Protein AF-0000000074654652 (afdb_homodimer)

Sequence (290 aa):
KFIKTSKEYDAIAAVTTRTLAAGYLSGAGIDLIDLSGNILYQMSSVLEPWSMVTTEDQCLLMALCNNSIAKLKMKDHSTIFSRKVEQVEHPSGVAYSMEGYFIVSDRNKRTIHLIDPYVDRISSSYFKFDRVLRGHPSDYLLCYMKFIKTSKEYDAIAAVTTRTLAAGYLSGAGIDLIDLSGNILYQMSSVLEPWSMVTTEDQCLLMALCNNSIAKLKMKDHSTIFSRKVEQVEHPSGVAYSMEGYFIVSDRNKRTIHLIDPYVDRISSSYFKFDRVLRGHPSDYLLCYM

Organism: NCBI:txid231223

Solvent-accessible surface area (backbone atoms only — not comparable to full-atom values): 15388 Å² total; per-residue (Å²): 97,72,25,62,44,95,54,46,30,32,12,28,23,38,46,48,87,58,33,32,39,33,14,22,59,88,54,47,20,34,34,31,22,37,82,77,40,48,77,77,44,79,43,65,90,36,60,38,38,68,28,44,34,48,46,95,87,31,28,42,36,36,41,20,38,92,67,18,27,32,36,32,28,39,80,87,66,44,76,78,35,76,39,71,42,82,94,45,65,43,47,48,16,40,28,60,36,84,85,56,31,39,33,37,22,16,25,90,76,18,32,37,34,49,36,52,66,68,60,66,36,58,74,51,84,74,77,77,66,68,74,52,80,53,75,73,79,74,76,70,79,75,84,71,130,96,73,26,62,44,94,55,47,27,32,11,29,23,38,48,48,87,57,32,32,40,33,14,21,59,87,56,48,19,34,35,31,24,37,84,75,40,48,78,76,45,79,43,64,88,37,59,38,38,65,28,41,35,48,47,94,87,31,28,41,36,36,39,19,39,91,67,17,29,33,37,31,28,39,79,87,66,44,76,78,35,77,40,69,42,81,93,46,65,44,46,48,15,40,27,59,36,86,84,56,31,39,34,37,20,17,26,91,75,18,32,36,34,48,36,51,66,66,61,66,35,58,73,52,85,72,77,77,66,67,74,51,80,54,74,72,78,78,75,69,78,74,83,71,129

Radius of gyration: 18.88 Å; Cα contacts (8 Å, |Δi|>4): 729; chains: 2; bounding box: 44×56×54 Å

Structure (mmCIF, N/CA/C/O backbone):
data_AF-0000000074654652-model_v1
#
loop_
_entity.id
_entity.type
_entity.pdbx_description
1 polymer 'Uncharacterized protein'
#
loop_
_atom_site.group_PDB
_atom_site.id
_atom_site.type_symbol
_atom_site.label_atom_id
_atom_site.label_alt_id
_atom_site.label_comp_id
_atom_site.label_asym_id
_atom_site.label_entity_id
_atom_site.label_seq_id
_atom_site.pdbx_PDB_ins_code
_atom_site.Cartn_x
_atom_site.Cartn_y
_atom_site.Cartn_z
_atom_site.occupancy
_atom_site.B_iso_or_equiv
_atom_site.auth_seq_id
_atom_site.auth_comp_id
_atom_site.auth_asym_id
_atom_site.auth_atom_id
_atom_site.pdbx_PDB_model_num
ATOM 1 N N . LYS A 1 1 ? 20.188 1.192 -3.445 1 84.19 1 LYS A N 1
ATOM 2 C CA . LYS A 1 1 ? 20.344 2.398 -2.639 1 84.19 1 LYS A CA 1
ATOM 3 C C . LYS A 1 1 ? 19.328 2.447 -1.507 1 84.19 1 LYS A C 1
ATOM 5 O O . LYS A 1 1 ? 18.188 1.987 -1.667 1 84.19 1 LYS A O 1
ATOM 10 N N . PHE A 1 2 ? 19.906 2.932 -0.253 1 90.94 2 PHE A N 1
ATOM 11 C CA . PHE A 1 2 ? 18.906 3.1 0.787 1 90.94 2 PHE A CA 1
ATOM 12 C C . PHE A 1 2 ? 19.078 4.438 1.497 1 90.94 2 PHE A C 1
ATOM 14 O O . PHE A 1 2 ? 20.125 5.078 1.38 1 90.94 2 PHE A O 1
ATOM 21 N N . ILE A 1 3 ? 18.016 4.848 2.051 1 93.81 3 ILE A N 1
ATOM 22 C CA . ILE A 1 3 ? 17.891 6.074 2.834 1 93.81 3 ILE A CA 1
ATOM 23 C C . ILE A 1 3 ? 17.797 5.73 4.32 1 93.81 3 ILE A C 1
ATOM 25 O O . ILE A 1 3 ? 16.984 4.898 4.715 1 93.81 3 ILE A O 1
ATOM 29 N N . LYS A 1 4 ? 18.672 6.344 5.105 1 94.38 4 LYS A N 1
ATOM 30 C CA . LYS A 1 4 ? 18.484 6.266 6.551 1 94.38 4 LYS A CA 1
ATOM 31 C C . LYS A 1 4 ? 17.484 7.301 7.031 1 94.38 4 LYS A C 1
ATOM 33 O O . LYS A 1 4 ? 17.5 8.453 6.578 1 94.38 4 LYS A O 1
ATOM 38 N N . THR A 1 5 ? 16.641 6.891 7.875 1 92.44 5 THR A N 1
ATOM 39 C CA . THR A 1 5 ? 15.609 7.801 8.359 1 92.44 5 THR A CA 1
ATOM 40 C C . THR A 1 5 ? 15.766 8.039 9.859 1 92.44 5 THR A C 1
ATOM 42 O O . THR A 1 5 ? 16.375 7.234 10.562 1 92.44 5 THR A O 1
ATOM 45 N N . SER A 1 6 ? 15.203 9.133 10.305 1 89.44 6 SER A N 1
ATOM 46 C CA . SER A 1 6 ? 15.273 9.484 11.719 1 89.44 6 SER A CA 1
ATOM 47 C C . SER A 1 6 ? 14.148 8.828 12.516 1 89.44 6 SER A C 1
ATOM 49 O O . SER A 1 6 ? 14.203 8.773 13.742 1 89.44 6 SER A O 1
ATOM 51 N N . LYS A 1 7 ? 13.109 8.305 11.828 1 91.25 7 LYS A N 1
ATOM 52 C CA . LYS A 1 7 ? 11.945 7.727 12.484 1 91.25 7 LYS A CA 1
ATOM 53 C C . LYS A 1 7 ? 11.641 6.332 11.93 1 91.25 7 LYS A C 1
ATOM 55 O O . LYS A 1 7 ? 12.242 5.91 10.945 1 91.25 7 LYS A O 1
ATOM 60 N N . GLU A 1 8 ? 10.766 5.652 12.641 1 91.19 8 GLU A N 1
ATOM 61 C CA . GLU A 1 8 ? 10.305 4.332 12.219 1 91.19 8 GLU A CA 1
ATOM 62 C C . GLU A 1 8 ? 9.094 4.434 11.297 1 91.19 8 GLU A C 1
ATOM 64 O O . GLU A 1 8 ? 7.957 4.539 11.773 1 91.19 8 GLU A O 1
ATOM 69 N N . TYR A 1 9 ? 9.391 4.352 10.016 1 91.25 9 TYR A N 1
ATOM 70 C CA . TYR A 1 9 ? 8.281 4.492 9.07 1 91.25 9 TYR A CA 1
ATOM 71 C C . TYR A 1 9 ? 7.727 3.129 8.68 1 91.25 9 TYR A C 1
ATOM 73 O O . TYR A 1 9 ? 8.469 2.242 8.266 1 91.25 9 TYR A O 1
ATOM 81 N N . ASP A 1 10 ? 6.469 3.002 8.82 1 89.25 10 ASP A N 1
ATOM 82 C CA . ASP A 1 10 ? 5.781 1.756 8.5 1 89.25 10 ASP A CA 1
ATOM 83 C C . ASP A 1 10 ? 5.141 1.828 7.113 1 89.25 10 ASP A C 1
ATOM 85 O O . ASP A 1 10 ? 5.359 0.954 6.273 1 89.25 10 ASP A O 1
ATOM 89 N N . ALA A 1 11 ? 4.43 2.883 6.855 1 91.12 11 ALA A N 1
ATOM 90 C CA . ALA A 1 11 ? 3.777 3.094 5.566 1 91.12 11 ALA A CA 1
ATOM 91 C C . ALA A 1 11 ? 4.59 4.043 4.691 1 91.12 11 ALA A C 1
ATOM 93 O O . ALA A 1 11 ? 5.148 5.023 5.18 1 91.12 11 ALA A O 1
ATOM 94 N N . ILE A 1 12 ? 4.602 3.76 3.377 1 93.94 12 ILE A N 1
ATOM 95 C CA . ILE A 1 12 ? 5.328 4.621 2.447 1 93.94 12 ILE A CA 1
ATOM 96 C C . ILE A 1 12 ? 4.527 4.773 1.156 1 93.94 12 ILE A C 1
ATOM 98 O O . ILE A 1 12 ? 3.816 3.854 0.745 1 93.94 12 ILE A O 1
ATOM 102 N N . ALA A 1 13 ? 4.594 5.898 0.563 1 95.25 13 ALA A N 1
ATOM 103 C CA . ALA A 1 13 ? 4.031 6.184 -0.754 1 95.25 13 ALA A CA 1
ATOM 104 C C . ALA A 1 13 ? 4.902 7.176 -1.519 1 95.25 13 ALA A C 1
ATOM 106 O O . ALA A 1 13 ? 5.5 8.078 -0.921 1 95.25 13 ALA A O 1
ATOM 107 N N . ALA A 1 14 ? 4.992 6.941 -2.756 1 94.81 14 ALA A N 1
ATOM 108 C CA . ALA A 1 14 ? 5.68 7.914 -3.602 1 94.81 14 ALA A CA 1
ATOM 109 C C . ALA A 1 14 ? 4.746 9.047 -4.008 1 94.81 14 ALA A C 1
ATOM 111 O O . ALA A 1 14 ? 3.74 8.82 -4.688 1 94.81 14 ALA A O 1
ATOM 112 N N . VAL A 1 15 ? 5.078 10.219 -3.611 1 92.81 15 VAL A N 1
ATOM 113 C CA . VAL A 1 15 ? 4.191 11.352 -3.877 1 92.81 15 VAL A CA 1
ATOM 114 C C . VAL A 1 15 ? 4.609 12.039 -5.176 1 92.81 15 VAL A C 1
ATOM 116 O O . VAL A 1 15 ? 3.783 12.242 -6.07 1 92.81 15 VAL A O 1
ATOM 119 N N . THR A 1 16 ? 5.836 12.453 -5.234 1 89.12 16 THR A N 1
ATOM 120 C CA . THR A 1 16 ? 6.426 12.984 -6.461 1 89.12 16 THR A CA 1
ATOM 121 C C . THR A 1 16 ? 7.668 12.188 -6.848 1 89.12 16 THR A C 1
ATOM 123 O O . THR A 1 16 ? 7.969 11.156 -6.238 1 89.12 16 THR A O 1
ATOM 126 N N . THR A 1 17 ? 8.375 12.625 -7.883 1 87.88 17 THR A N 1
ATOM 127 C CA . THR A 1 17 ? 9.609 11.977 -8.305 1 87.88 17 THR A CA 1
ATOM 128 C C . THR A 1 17 ? 10.695 12.148 -7.246 1 87.88 17 THR A C 1
ATOM 130 O O . THR A 1 17 ? 11.688 11.414 -7.238 1 87.88 17 THR A O 1
ATOM 133 N N . ARG A 1 18 ? 10.5 13.023 -6.301 1 89.25 18 ARG A N 1
ATOM 134 C CA . ARG A 1 18 ? 11.586 13.328 -5.379 1 89.25 18 ARG A CA 1
ATOM 135 C C . ARG A 1 18 ? 11.117 13.258 -3.93 1 89.25 18 ARG A C 1
ATOM 137 O O . ARG A 1 18 ? 11.875 13.562 -3.008 1 89.25 18 ARG A O 1
ATOM 144 N N . THR A 1 19 ? 9.852 12.945 -3.766 1 92.94 19 THR A N 1
ATOM 145 C CA . THR A 1 19 ? 9.312 13.031 -2.41 1 92.94 19 THR A CA 1
ATOM 146 C C . THR A 1 19 ? 8.508 11.781 -2.07 1 92.94 19 THR A C 1
ATOM 148 O O . THR A 1 19 ? 7.723 11.297 -2.889 1 92.94 19 THR A O 1
ATOM 151 N N . LEU A 1 20 ? 8.758 11.305 -0.865 1 94.75 20 LEU A N 1
ATOM 152 C CA . LEU A 1 20 ? 8.008 10.188 -0.307 1 94.75 20 LEU A CA 1
ATOM 153 C C . LEU A 1 20 ? 7.16 10.641 0.878 1 94.75 20 LEU A C 1
ATOM 155 O O . LEU A 1 20 ? 7.566 11.523 1.636 1 94.75 20 LEU A O 1
ATOM 159 N N . ALA A 1 21 ? 5.953 10.102 0.949 1 94.69 21 ALA A N 1
ATOM 160 C CA . ALA A 1 21 ? 5.207 10.164 2.203 1 94.69 21 ALA A CA 1
ATOM 161 C C . ALA A 1 21 ? 5.523 8.961 3.086 1 94.69 21 ALA A C 1
ATOM 163 O O . ALA A 1 21 ? 5.445 7.812 2.635 1 94.69 21 ALA A O 1
ATOM 164 N N . ALA A 1 22 ? 5.945 9.203 4.273 1 94.12 22 ALA A N 1
ATOM 165 C CA . ALA A 1 22 ? 6.32 8.156 5.223 1 94.12 22 ALA A CA 1
ATOM 166 C C . ALA A 1 22 ? 5.535 8.281 6.523 1 94.12 22 ALA A C 1
ATOM 168 O O . ALA A 1 22 ? 5.598 9.32 7.191 1 94.12 22 ALA A O 1
ATOM 169 N N . GLY A 1 23 ? 4.758 7.199 6.754 1 91.69 23 GLY A N 1
ATOM 170 C CA . GLY A 1 23 ? 3.943 7.199 7.957 1 91.69 23 GLY A CA 1
ATOM 171 C C . GLY A 1 23 ? 4.543 6.375 9.086 1 91.69 23 GLY A C 1
ATOM 172 O O . GLY A 1 23 ? 5.074 5.289 8.844 1 91.69 23 GLY A O 1
ATOM 173 N N . TYR A 1 24 ? 4.621 6.867 10.25 1 84 24 TYR A N 1
ATOM 174 C CA . TYR A 1 24 ? 5.223 6.129 11.359 1 84 24 TYR A CA 1
ATOM 175 C C . TYR A 1 24 ? 4.156 5.664 12.344 1 84 24 TYR A C 1
ATOM 177 O O . TYR A 1 24 ? 3.061 6.227 12.398 1 84 24 TYR A O 1
ATOM 185 N N . LEU A 1 25 ? 4.457 4.5 12.898 1 71.88 25 LEU A N 1
ATOM 186 C CA . LEU A 1 25 ? 3.508 3.762 13.719 1 71.88 25 LEU A CA 1
ATOM 187 C C . LEU A 1 25 ? 3.379 4.398 15.102 1 71.88 25 LEU A C 1
ATOM 189 O O . LEU A 1 25 ? 2.27 4.547 15.617 1 71.88 25 LEU A O 1
ATOM 193 N N . SER A 1 26 ? 4.621 4.535 15.617 1 68.19 26 SER A N 1
ATOM 194 C CA . SER A 1 26 ? 4.594 5.055 16.984 1 68.19 26 SER A CA 1
ATOM 195 C C . SER A 1 26 ? 4.387 6.566 16.984 1 68.19 26 SER A C 1
ATOM 197 O O . SER A 1 26 ? 5.223 7.316 16.484 1 68.19 26 SER A O 1
ATOM 199 N N . GLY A 1 27 ? 3.08 6.918 17.172 1 66.44 27 GLY A N 1
ATOM 200 C CA . GLY A 1 27 ? 2.697 8.32 17.188 1 66.44 27 GLY A CA 1
ATOM 201 C C . GLY A 1 27 ? 1.817 8.711 16.016 1 66.44 27 GLY A C 1
ATOM 202 O O . GLY A 1 27 ? 1.334 7.852 15.281 1 66.44 27 GLY A O 1
ATOM 203 N N . ALA A 1 28 ? 1.472 9.852 15.891 1 65.06 28 ALA A N 1
ATOM 204 C CA . ALA A 1 28 ? 0.529 10.383 14.906 1 65.06 28 ALA A CA 1
ATOM 205 C C . ALA A 1 28 ? 1.246 11.227 13.859 1 65.06 28 ALA A C 1
ATOM 207 O O . ALA A 1 28 ? 1.776 12.297 14.18 1 65.06 28 ALA A O 1
ATOM 208 N N . GLY A 1 29 ? 1.477 10.586 12.609 1 85.88 29 GLY A N 1
ATOM 209 C CA . GLY A 1 29 ? 1.879 11.57 11.617 1 85.88 29 GLY A CA 1
ATOM 210 C C . GLY A 1 29 ? 2.471 10.953 10.359 1 85.88 29 GLY A C 1
ATOM 211 O O . GLY A 1 29 ? 2.584 9.727 10.266 1 85.88 29 GLY A O 1
ATOM 212 N N . ILE A 1 30 ? 2.635 11.758 9.422 1 90.94 30 ILE A N 1
ATOM 213 C CA . ILE A 1 30 ? 3.275 11.492 8.133 1 90.94 30 ILE A CA 1
ATOM 214 C C . ILE A 1 30 ? 4.352 12.539 7.867 1 90.94 30 ILE A C 1
ATOM 216 O O . ILE A 1 30 ? 4.125 13.734 8.055 1 90.94 30 ILE A O 1
ATOM 220 N N . ASP A 1 31 ? 5.496 12.086 7.57 1 92.62 31 ASP A N 1
ATOM 221 C CA . ASP A 1 31 ? 6.539 12.977 7.078 1 92.62 31 ASP A CA 1
ATOM 222 C C . ASP A 1 31 ? 6.664 12.898 5.559 1 92.62 31 ASP A C 1
ATOM 224 O O . ASP A 1 31 ? 6.609 11.805 4.984 1 92.62 31 ASP A O 1
ATOM 228 N N . LEU A 1 32 ? 6.727 14.023 4.965 1 93.56 32 LEU A N 1
ATOM 229 C CA . LEU A 1 32 ? 7.234 14.062 3.596 1 93.56 32 LEU A CA 1
ATOM 230 C C . LEU A 1 32 ? 8.75 14.188 3.582 1 93.56 32 LEU A C 1
AT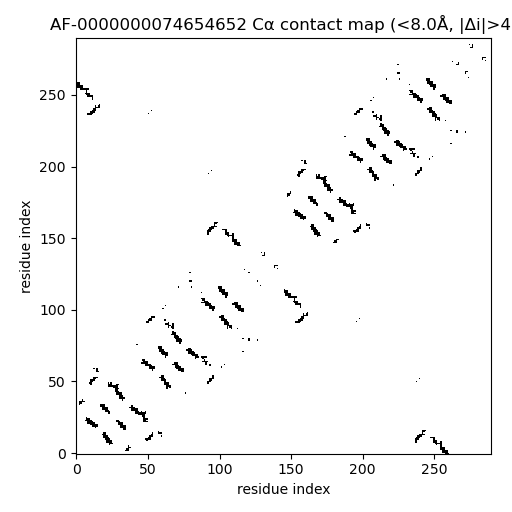OM 232 O O . LEU A 1 32 ? 9.312 15.125 4.156 1 93.56 32 LEU A O 1
ATOM 236 N N . ILE A 1 33 ? 9.352 13.242 2.906 1 94.31 33 ILE A N 1
ATOM 237 C CA . ILE A 1 33 ? 10.812 13.211 2.938 1 94.31 33 ILE A CA 1
ATOM 238 C C . ILE A 1 33 ? 11.359 13.203 1.512 1 94.31 33 ILE A C 1
ATOM 240 O O . ILE A 1 33 ? 10.695 12.734 0.587 1 94.31 33 ILE A O 1
ATOM 244 N N . ASP A 1 34 ? 12.516 13.711 1.344 1 92.62 34 ASP A N 1
ATOM 245 C CA . ASP A 1 34 ? 13.164 13.602 0.038 1 92.62 34 ASP A CA 1
ATOM 246 C C . ASP A 1 34 ? 14 12.328 -0.053 1 92.62 34 ASP A C 1
ATOM 248 O O . ASP A 1 34 ? 14.031 11.531 0.885 1 92.62 34 ASP A O 1
ATOM 252 N N . LEU A 1 35 ? 14.641 12.125 -1.161 1 90.69 35 LEU A N 1
ATOM 253 C CA . LEU A 1 35 ? 15.336 10.867 -1.409 1 90.69 35 LEU A CA 1
ATOM 254 C C . LEU A 1 35 ? 16.688 10.844 -0.707 1 90.69 35 LEU A C 1
ATOM 256 O O . LEU A 1 35 ? 17.453 9.883 -0.848 1 90.69 35 LEU A O 1
ATOM 260 N N . SER A 1 36 ? 16.969 11.852 0.061 1 89.88 36 SER A N 1
ATOM 261 C CA . SER A 1 36 ? 18.125 11.859 0.941 1 89.88 36 SER A CA 1
ATOM 262 C C . SER A 1 36 ? 17.734 11.609 2.391 1 89.88 36 SER A C 1
ATOM 264 O O . SER A 1 36 ? 18.594 11.477 3.264 1 89.88 36 SER A O 1
ATOM 266 N N . GLY A 1 37 ? 16.453 11.523 2.617 1 91.69 37 GLY A N 1
ATOM 267 C CA . GLY A 1 37 ? 15.953 11.242 3.951 1 91.69 37 GLY A CA 1
ATOM 268 C C . GLY A 1 37 ? 15.625 12.492 4.742 1 91.69 37 GLY A C 1
ATOM 269 O O . GLY A 1 37 ? 15.242 12.406 5.914 1 91.69 37 GLY A O 1
ATOM 270 N N . ASN A 1 38 ? 15.75 13.656 4.137 1 95.06 38 ASN A N 1
ATOM 271 C CA . ASN A 1 38 ? 15.391 14.891 4.82 1 95.06 38 ASN A CA 1
ATOM 272 C C . ASN A 1 38 ? 13.875 15.062 4.914 1 95.06 38 ASN A C 1
ATOM 274 O O . ASN A 1 38 ? 13.156 14.781 3.957 1 95.06 38 ASN A O 1
ATOM 278 N N . ILE A 1 39 ? 13.492 15.562 6.09 1 94.88 39 ILE A N 1
ATOM 279 C CA . ILE A 1 39 ? 12.07 15.844 6.281 1 94.88 39 ILE A CA 1
ATOM 280 C C . ILE A 1 39 ? 11.734 17.219 5.684 1 94.88 39 ILE A C 1
ATOM 282 O O . ILE A 1 39 ? 12.281 18.234 6.105 1 94.88 39 ILE A O 1
ATOM 286 N N . LEU A 1 40 ? 10.812 17.203 4.746 1 93.44 40 LEU A N 1
ATOM 287 C CA . LEU A 1 40 ? 10.398 18.422 4.07 1 93.44 40 LEU A CA 1
ATOM 288 C C . LEU A 1 40 ? 9.164 19.031 4.738 1 93.44 40 LEU A C 1
ATOM 290 O O . LEU A 1 40 ? 8.977 20.25 4.723 1 93.44 40 LEU A O 1
ATOM 294 N N . TYR A 1 41 ? 8.352 18.219 5.18 1 91.19 41 TYR A N 1
ATOM 295 C CA . TYR A 1 41 ? 7.094 18.609 5.801 1 91.19 41 TYR A CA 1
ATOM 296 C C . TYR A 1 41 ? 6.578 17.531 6.734 1 91.19 41 TYR A C 1
ATOM 298 O O . TYR A 1 41 ? 6.695 16.328 6.438 1 91.19 41 TYR A O 1
ATOM 306 N N . GLN A 1 42 ? 5.977 17.953 7.863 1 90.06 42 GLN A N 1
ATOM 307 C CA . GLN A 1 42 ? 5.398 17.016 8.82 1 90.06 42 GLN A CA 1
ATOM 308 C C . GLN A 1 42 ? 3.898 17.25 8.977 1 90.06 42 GLN A C 1
ATOM 310 O O . GLN A 1 42 ? 3.459 18.375 9.234 1 90.06 42 GLN A O 1
ATOM 315 N N . MET A 1 43 ? 3.227 16.125 8.719 1 84.19 43 MET A N 1
ATOM 316 C CA . MET A 1 43 ? 1.791 16.141 8.984 1 84.19 43 MET A CA 1
ATOM 317 C C . MET A 1 43 ? 1.483 15.484 10.328 1 84.19 43 MET A C 1
ATOM 319 O O . MET A 1 43 ? 1.78 14.305 10.531 1 84.19 43 MET A O 1
ATOM 323 N N . SER A 1 44 ? 0.859 16.156 11.305 1 77.69 44 SER A N 1
ATOM 324 C CA . SER A 1 44 ? 0.68 15.633 12.656 1 77.69 44 SER A CA 1
ATOM 325 C C . SER A 1 44 ? -0.764 15.203 12.898 1 77.69 44 SER A C 1
ATOM 327 O O . SER A 1 44 ? -1.064 14.555 13.898 1 77.69 44 SER A O 1
ATOM 329 N N . SER A 1 45 ? -1.642 15.336 12.016 1 73.44 45 SER A N 1
ATOM 330 C CA . SER A 1 45 ? -3.053 15.086 12.289 1 73.44 45 SER A CA 1
ATOM 331 C C . SER A 1 45 ? -3.506 13.758 11.695 1 73.44 45 SER A C 1
ATOM 333 O O . SER A 1 45 ? -4.691 13.562 11.43 1 73.44 45 SER A O 1
ATOM 335 N N . VAL A 1 46 ? -2.584 12.875 11.594 1 76.5 46 VAL A N 1
ATOM 336 C CA . VAL A 1 46 ? -2.936 11.586 11.016 1 76.5 46 VAL A CA 1
ATOM 337 C C . VAL A 1 46 ? -2.531 10.461 11.977 1 76.5 46 VAL A C 1
ATOM 339 O O . VAL A 1 46 ? -1.353 10.32 12.305 1 76.5 46 VAL A O 1
ATOM 342 N N . LEU A 1 47 ? -3.525 9.812 12.406 1 73.62 47 LEU A N 1
ATOM 343 C CA . LEU A 1 47 ? -3.234 8.758 13.375 1 73.62 47 LEU A CA 1
ATOM 344 C C . LEU A 1 47 ? -3.01 7.422 12.664 1 73.62 47 LEU A C 1
ATOM 346 O O . LEU A 1 47 ? -3.871 6.961 11.914 1 73.62 47 LEU A O 1
ATOM 350 N N . GLU A 1 48 ? -1.838 6.859 12.914 1 72.25 48 GLU A N 1
ATOM 351 C CA . GLU A 1 48 ? -1.449 5.504 12.539 1 72.25 48 GLU A CA 1
ATOM 352 C C . GLU A 1 48 ? -1.822 5.203 11.086 1 72.25 48 GLU A C 1
ATOM 354 O O . GLU A 1 48 ? -2.633 4.312 10.82 1 72.25 48 GLU A O 1
ATOM 359 N N . PRO A 1 49 ? -1.225 5.895 10.102 1 77.75 49 PRO A N 1
ATOM 360 C CA . PRO A 1 49 ? -1.499 5.527 8.711 1 77.75 49 PRO A CA 1
ATOM 361 C C . PRO A 1 49 ? -0.853 4.203 8.312 1 77.75 49 PRO A C 1
ATOM 363 O O . PRO A 1 49 ? 0.312 4.18 7.906 1 77.75 49 PRO A O 1
ATOM 366 N N . TRP A 1 50 ? -1.59 3.129 8.375 1 75.25 50 TRP A N 1
ATOM 367 C CA . TRP A 1 50 ? -1.046 1.803 8.102 1 75.25 50 TRP A CA 1
ATOM 368 C C . TRP A 1 50 ? -0.729 1.635 6.621 1 75.25 50 TRP A C 1
ATOM 370 O O . TRP A 1 50 ? 0.214 0.928 6.258 1 75.25 50 TRP A O 1
ATOM 380 N N . SER A 1 51 ? -1.525 2.252 5.801 1 85.56 51 SER A N 1
ATOM 381 C CA . SER A 1 51 ? -1.346 2.139 4.355 1 85.56 51 SER A CA 1
ATOM 382 C C . SER A 1 51 ? -1.712 3.438 3.648 1 85.56 51 SER A C 1
ATOM 384 O O . SER A 1 51 ? -2.654 4.125 4.047 1 85.56 51 SER A O 1
ATOM 386 N N . MET A 1 52 ? -0.914 3.711 2.641 1 91.75 52 MET A N 1
ATOM 387 C CA . MET A 1 52 ? -1.127 4.918 1.848 1 91.75 52 MET A CA 1
ATOM 388 C C . MET A 1 52 ? -0.91 4.641 0.364 1 91.75 52 MET A C 1
ATOM 390 O O . MET A 1 52 ? -0.138 3.754 0.001 1 91.75 52 MET A O 1
ATOM 394 N N . VAL A 1 53 ? -1.601 5.445 -0.4 1 93.06 53 VAL A N 1
ATOM 395 C CA . VAL A 1 53 ? -1.413 5.359 -1.845 1 93.06 53 VAL A CA 1
ATOM 396 C C . VAL A 1 53 ? -1.527 6.75 -2.465 1 93.06 53 VAL A C 1
ATOM 398 O O . VAL A 1 53 ? -2.229 7.617 -1.938 1 93.06 53 VAL A O 1
ATOM 401 N N . THR A 1 54 ? -0.767 6.934 -3.473 1 92.5 54 THR A N 1
ATOM 402 C CA . THR A 1 54 ? -0.792 8.203 -4.184 1 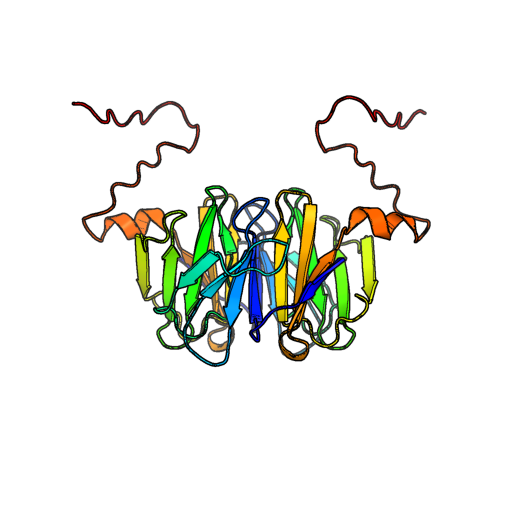92.5 54 THR A CA 1
ATOM 403 C C . THR A 1 54 ? -1.575 8.086 -5.484 1 92.5 54 THR A C 1
ATOM 405 O O . THR A 1 54 ? -1.445 7.09 -6.203 1 92.5 54 THR A O 1
ATOM 408 N N . THR A 1 55 ? -2.322 9.125 -5.715 1 87.25 55 THR A N 1
ATOM 409 C CA . THR A 1 55 ? -3.055 9.172 -6.977 1 87.25 55 THR A CA 1
ATOM 410 C C . THR A 1 55 ? -2.178 9.734 -8.094 1 87.25 55 THR A C 1
ATOM 412 O O . THR A 1 55 ? -1.083 10.234 -7.832 1 87.25 55 THR A O 1
ATOM 415 N N . GLU A 1 56 ? -2.725 9.656 -9.273 1 80.06 56 GLU A N 1
ATOM 416 C CA . GLU A 1 56 ? -1.99 10.172 -10.43 1 80.06 56 GLU A CA 1
ATOM 417 C C . GLU A 1 56 ? -1.769 11.672 -10.32 1 80.06 56 GLU A C 1
ATOM 419 O O . GLU A 1 56 ? -0.769 12.195 -10.812 1 80.06 56 GLU A O 1
ATOM 424 N N . ASP A 1 57 ? -2.619 12.359 -9.648 1 78.81 57 ASP A N 1
ATOM 425 C CA . ASP A 1 57 ? -2.508 13.805 -9.484 1 78.81 57 ASP A CA 1
ATOM 426 C C . ASP A 1 57 ? -1.662 14.156 -8.258 1 78.81 57 ASP A C 1
ATOM 428 O O . ASP A 1 57 ? -1.659 15.305 -7.809 1 78.81 57 ASP A O 1
ATOM 432 N N . GLN A 1 58 ? -1.051 13.172 -7.699 1 85.06 58 GLN A N 1
ATOM 433 C CA . GLN A 1 58 ? -0.082 13.344 -6.621 1 85.06 58 GLN A CA 1
ATOM 434 C C . GLN A 1 58 ? -0.775 13.703 -5.312 1 85.06 58 GLN A C 1
ATOM 436 O O . GLN A 1 58 ? -0.258 14.5 -4.527 1 85.06 58 GLN A O 1
ATOM 441 N N . CYS A 1 59 ? -2.012 13.203 -5.199 1 87.19 59 CYS A N 1
ATOM 442 C CA . CYS A 1 59 ? -2.695 13.273 -3.91 1 87.19 59 CYS A CA 1
ATOM 443 C C . CYS A 1 59 ? -2.463 12 -3.1 1 87.19 59 CYS A C 1
ATOM 445 O O . CYS A 1 59 ? -2.314 10.914 -3.666 1 87.19 59 CYS A O 1
ATOM 447 N N . LEU A 1 60 ? -2.436 12.234 -1.814 1 91.69 60 LEU A N 1
ATOM 448 C CA . LEU A 1 60 ? -2.211 11.109 -0.906 1 91.69 60 LEU A CA 1
ATOM 449 C C . LEU A 1 60 ? -3.525 10.633 -0.302 1 91.69 60 LEU A C 1
ATOM 451 O O . LEU A 1 60 ? -4.309 11.43 0.213 1 91.69 60 LEU A O 1
ATOM 455 N N . LEU A 1 61 ? -3.777 9.367 -0.456 1 91.31 61 LEU A N 1
ATOM 456 C CA . LEU A 1 61 ? -4.957 8.742 0.134 1 91.31 61 LEU A CA 1
ATOM 457 C C . LEU A 1 61 ? -4.559 7.746 1.221 1 91.31 61 LEU A C 1
ATOM 459 O O . LEU A 1 61 ? -3.572 7.023 1.075 1 91.31 61 LEU A O 1
ATOM 463 N N . MET A 1 62 ? -5.336 7.758 2.295 1 89.81 62 MET A N 1
ATOM 464 C CA . MET A 1 62 ? -5.078 6.836 3.395 1 89.81 62 MET A CA 1
ATOM 465 C C . MET A 1 62 ? -6.371 6.461 4.109 1 89.81 62 MET A C 1
ATOM 467 O O . MET A 1 62 ? -7.363 7.184 4.023 1 89.81 62 MET A O 1
ATOM 471 N N . ALA A 1 63 ? -6.359 5.32 4.695 1 85.31 63 ALA A N 1
ATOM 472 C CA . ALA A 1 63 ? -7.422 4.887 5.598 1 85.31 63 ALA A CA 1
ATOM 473 C C . ALA A 1 63 ? -6.879 4.633 7.004 1 85.31 63 ALA A C 1
ATOM 475 O O . ALA A 1 63 ? -5.891 3.912 7.172 1 85.31 63 ALA A O 1
ATOM 476 N N . LEU A 1 64 ? -7.488 5.277 7.914 1 80.19 64 LEU A N 1
ATOM 477 C CA . LEU A 1 64 ? -7.004 5.215 9.289 1 80.19 64 LEU A CA 1
ATOM 478 C C . LEU A 1 64 ? -7.789 4.184 10.094 1 80.19 64 LEU A C 1
ATOM 480 O O . LEU A 1 64 ? -9.016 4.125 10 1 80.19 64 LEU A O 1
ATOM 484 N N . CYS A 1 65 ? -7.109 3.346 10.883 1 72.75 65 CYS A N 1
ATOM 485 C CA . CYS A 1 65 ? -7.719 2.234 11.602 1 72.75 65 CYS A CA 1
ATOM 486 C C . CYS A 1 65 ? -8.602 2.738 12.742 1 72.75 65 CYS A C 1
ATOM 488 O O . CYS A 1 65 ? -9.664 2.178 13 1 72.75 65 CYS A O 1
ATOM 490 N N . ASN A 1 66 ? -8.211 3.668 13.523 1 68.31 66 ASN A N 1
ATOM 491 C CA . ASN A 1 66 ? -8.922 4.062 14.734 1 68.31 66 ASN A CA 1
ATOM 492 C C . ASN A 1 66 ? -10.312 4.605 14.422 1 68.31 66 ASN A C 1
ATOM 494 O O . ASN A 1 66 ? -11.258 4.371 15.172 1 68.31 66 ASN A O 1
ATOM 498 N N . ASN A 1 67 ? -10.5 5.227 13.273 1 69.44 67 ASN A N 1
ATOM 499 C CA . ASN A 1 67 ? -11.812 5.828 13.07 1 69.44 67 ASN A CA 1
ATOM 500 C C . ASN A 1 67 ? -12.375 5.488 11.695 1 69.44 67 ASN A C 1
ATOM 502 O O . ASN A 1 67 ? -13.391 6.051 11.273 1 69.44 67 ASN A O 1
ATOM 506 N N . SER A 1 68 ? -11.789 4.582 11.109 1 78.94 68 SER A N 1
ATOM 507 C CA . SER A 1 68 ? -12.234 4.172 9.781 1 78.94 68 SER A CA 1
ATOM 508 C C . SER A 1 68 ? -12.367 5.375 8.852 1 78.94 68 SER A C 1
ATOM 510 O O . SER A 1 68 ? -13.352 5.484 8.109 1 78.94 68 SER A O 1
ATOM 512 N N . ILE A 1 69 ? -11.531 6.238 9.062 1 78.56 69 ILE A N 1
ATOM 513 C CA . ILE A 1 69 ? -11.562 7.477 8.289 1 78.56 69 ILE A CA 1
ATOM 514 C C . ILE A 1 69 ? -10.648 7.348 7.074 1 78.56 69 ILE A C 1
ATOM 516 O O . ILE A 1 69 ? -9.523 6.855 7.184 1 78.56 69 ILE A O 1
ATOM 520 N N . ALA A 1 70 ? -11.242 7.641 6.012 1 81.94 70 ALA A N 1
ATOM 521 C CA . ALA A 1 70 ? -10.453 7.844 4.801 1 81.94 70 ALA A CA 1
ATOM 522 C C . ALA A 1 70 ? -10.109 9.312 4.609 1 81.94 70 ALA A C 1
ATOM 524 O O . ALA A 1 70 ? -10.938 10.195 4.848 1 81.94 70 ALA A O 1
ATOM 525 N N . LYS A 1 71 ? -8.867 9.57 4.27 1 83.25 71 LYS A N 1
ATOM 526 C CA . LYS A 1 71 ? -8.414 10.945 4.047 1 83.25 71 LYS A CA 1
ATOM 527 C C . LYS A 1 71 ? -7.715 11.078 2.697 1 83.25 71 LYS A C 1
ATOM 529 O O . LYS A 1 71 ? -7.004 10.164 2.266 1 83.25 71 LYS A O 1
ATOM 534 N N . LEU A 1 72 ? -7.98 12.188 2.08 1 78.44 72 LEU A N 1
ATOM 535 C CA . LEU A 1 72 ? -7.246 12.625 0.897 1 78.44 72 LEU A CA 1
ATOM 536 C C . LEU A 1 72 ? -6.527 13.945 1.159 1 78.44 72 LEU A C 1
ATOM 538 O O . LEU A 1 72 ? -7.148 14.922 1.57 1 78.44 72 LEU A O 1
ATOM 542 N N . LYS A 1 73 ? -5.273 13.859 0.934 1 81.81 73 LYS A N 1
ATOM 543 C CA . LYS A 1 73 ? -4.449 15.055 1.087 1 81.81 73 LYS A CA 1
ATOM 544 C C . LYS A 1 73 ? -3.861 15.492 -0.252 1 81.81 73 LYS A C 1
ATOM 546 O O . LYS A 1 73 ? -3.377 14.656 -1.023 1 81.81 73 LYS A O 1
ATOM 551 N N . MET A 1 74 ? -3.85 16.797 -0.365 1 74.19 74 MET A N 1
ATOM 552 C CA . MET A 1 74 ? -3.32 17.359 -1.608 1 74.19 74 MET A CA 1
ATOM 553 C C . MET A 1 74 ? -1.836 17.672 -1.471 1 74.19 74 MET A C 1
ATOM 555 O O . MET A 1 74 ? -1.275 17.578 -0.377 1 74.19 74 MET A O 1
ATOM 559 N N . LYS A 1 75 ? -1.326 18.031 -2.598 1 73.19 75 LYS A N 1
ATOM 560 C CA . LYS A 1 75 ? 0.093 18.359 -2.689 1 73.19 75 LYS A CA 1
ATOM 561 C C . LYS A 1 75 ? 0.437 19.547 -1.809 1 73.19 75 LYS A C 1
ATOM 563 O O . LYS A 1 75 ? 1.547 19.641 -1.28 1 73.19 75 LYS A O 1
ATOM 568 N N . ASP A 1 76 ? -0.546 20.406 -1.619 1 72.75 76 ASP A N 1
ATOM 569 C CA . ASP A 1 76 ? -0.303 21.562 -0.765 1 72.75 76 ASP A CA 1
ATOM 570 C C . ASP A 1 76 ? -0.521 21.219 0.706 1 72.75 76 ASP A C 1
ATOM 572 O O . ASP A 1 76 ? -0.509 22.094 1.565 1 72.75 76 ASP A O 1
ATOM 576 N N . HIS A 1 77 ? -0.764 19.969 0.881 1 76.25 77 HIS A N 1
ATOM 577 C CA . HIS A 1 77 ? -0.859 19.359 2.203 1 76.25 77 HIS A CA 1
ATOM 578 C C . HIS A 1 77 ? -2.205 19.672 2.854 1 76.25 77 HIS A C 1
ATOM 580 O O . HIS A 1 77 ? -2.389 19.438 4.051 1 76.25 77 HIS A O 1
ATOM 586 N N . SER A 1 78 ? -3.01 20.203 2.051 1 78.25 78 SER A N 1
ATOM 587 C CA . SER A 1 78 ? -4.363 20.406 2.559 1 78.25 78 SER A CA 1
ATOM 588 C C . SER A 1 78 ? -5.168 19.109 2.502 1 78.25 78 SER A C 1
ATOM 590 O O . SER A 1 78 ? -4.949 18.266 1.62 1 78.25 78 SER A O 1
ATOM 592 N N . THR A 1 79 ? -5.992 18.984 3.514 1 76.25 79 THR A N 1
ATOM 593 C CA . THR A 1 79 ? -6.914 17.859 3.496 1 76.25 79 THR A CA 1
ATOM 594 C C . THR A 1 79 ? -8.18 18.203 2.709 1 76.25 79 THR A C 1
ATOM 596 O O . THR A 1 79 ? -8.812 19.219 2.967 1 76.25 79 THR A O 1
ATOM 599 N N . ILE A 1 80 ? -8.5 17.375 1.732 1 67.88 80 ILE A N 1
ATOM 600 C CA . ILE A 1 80 ? -9.68 17.609 0.904 1 67.88 80 ILE A CA 1
ATOM 601 C C . ILE A 1 80 ? -10.797 16.656 1.302 1 67.88 80 ILE A C 1
ATOM 603 O O . ILE A 1 80 ? -11.977 16.969 1.157 1 67.88 80 ILE A O 1
ATOM 607 N N . PHE A 1 81 ? -10.375 15.578 1.681 1 71.75 81 PHE A N 1
ATOM 608 C CA . PHE A 1 81 ? -11.344 14.516 1.951 1 71.75 81 PHE A CA 1
ATOM 609 C C . PHE A 1 81 ? -11.023 13.82 3.271 1 71.75 81 PHE A C 1
ATOM 611 O O . PHE A 1 81 ? -9.867 13.492 3.547 1 71.75 81 PHE A O 1
ATOM 618 N N . SER A 1 82 ? -11.938 13.914 4.145 1 79.25 82 SER A N 1
ATOM 619 C CA . SER A 1 82 ? -11.906 13.148 5.387 1 79.25 82 SER A CA 1
ATOM 620 C C . SER A 1 82 ? -13.289 12.633 5.762 1 79.25 82 SER A C 1
ATOM 622 O O . SER A 1 82 ? -14.188 13.422 6.066 1 79.25 82 SER A O 1
ATOM 624 N N . ARG A 1 83 ? -13.414 11.312 5.559 1 77.94 83 ARG A N 1
ATOM 625 C CA . ARG A 1 83 ? -14.734 10.773 5.852 1 77.94 83 ARG A CA 1
ATOM 626 C C . ARG A 1 83 ? -14.633 9.383 6.461 1 77.94 83 ARG A C 1
ATOM 628 O O . ARG A 1 83 ? -13.719 8.617 6.129 1 77.94 83 ARG A O 1
ATOM 635 N N . LYS A 1 84 ? -15.656 9.25 7.184 1 80.69 84 LYS A N 1
ATOM 636 C CA . LYS A 1 84 ? -15.828 7.875 7.652 1 80.69 84 LYS A CA 1
ATOM 637 C C . LYS A 1 84 ? -16.281 6.961 6.516 1 80.69 84 LYS A C 1
ATOM 639 O O . LYS A 1 84 ? -17.141 7.324 5.719 1 80.69 84 LYS A O 1
ATOM 644 N N . VAL A 1 85 ? -15.508 5.91 6.348 1 77.19 85 VAL A N 1
ATOM 645 C CA . VAL A 1 85 ? -15.93 4.906 5.379 1 77.19 85 VAL A CA 1
ATOM 646 C C . VAL A 1 85 ? -16.984 3.99 6.004 1 77.19 85 VAL A C 1
ATOM 648 O O . VAL A 1 85 ? -16.672 3.213 6.91 1 77.19 85 VAL A O 1
ATOM 651 N N . GLU A 1 86 ? -18.109 4.168 5.512 1 76.94 86 GLU A N 1
ATOM 652 C CA . GLU A 1 86 ? -19.219 3.41 6.09 1 76.94 86 GLU A CA 1
ATOM 653 C C . GLU A 1 86 ? -18.969 1.907 5.996 1 76.94 86 GLU A C 1
ATOM 655 O O . GLU A 1 86 ? -18.406 1.426 5.008 1 76.94 86 GLU A O 1
ATOM 660 N N . GLN A 1 87 ? -19.266 1.238 7.039 1 81.62 87 GLN A N 1
ATOM 661 C CA . GLN A 1 87 ? -19.266 -0.218 7.137 1 81.62 87 GLN A CA 1
ATOM 662 C C . GLN A 1 87 ? -17.844 -0.755 7.242 1 81.62 87 GLN A C 1
ATOM 664 O O . GLN A 1 87 ? -17.625 -1.968 7.312 1 81.62 87 GLN A O 1
ATOM 669 N N . VAL A 1 88 ? -16.906 0.198 7.074 1 85.75 88 VAL A N 1
ATOM 670 C CA . VAL A 1 88 ? -15.531 -0.241 7.336 1 85.75 88 VAL A CA 1
ATOM 671 C C . VAL A 1 88 ? -15.227 -0.104 8.828 1 85.75 88 VAL A C 1
ATOM 673 O O . VAL A 1 88 ? -15.516 0.926 9.438 1 85.75 88 VAL A O 1
ATOM 676 N N . GLU A 1 89 ? -14.695 -1.113 9.375 1 85.62 89 GLU A N 1
ATOM 677 C CA . GLU A 1 89 ? -14.359 -1.08 10.797 1 85.62 89 GLU A CA 1
ATOM 678 C C . GLU A 1 89 ? -12.844 -1.047 11 1 85.62 89 GLU A C 1
ATOM 680 O O . GLU A 1 89 ? -12.344 -0.287 11.828 1 85.62 89 GLU A O 1
ATOM 685 N N . HIS A 1 90 ? -12.156 -1.88 10.227 1 84.94 90 HIS A N 1
ATOM 686 C CA . HIS A 1 90 ? -10.703 -1.936 10.352 1 84.94 90 HIS A CA 1
ATOM 687 C C . HIS A 1 90 ? -10.031 -1.945 8.984 1 84.94 90 HIS A C 1
ATOM 689 O O . HIS A 1 90 ? -9.703 -3.01 8.461 1 84.94 90 HIS A O 1
ATOM 695 N N . PRO A 1 91 ? -9.773 -0.729 8.492 1 87 91 PRO A N 1
ATOM 696 C CA . PRO A 1 91 ? -9.062 -0.723 7.211 1 87 91 PRO A CA 1
ATOM 697 C C . PRO A 1 91 ? -7.691 -1.394 7.297 1 87 91 PRO A C 1
ATOM 699 O O . PRO A 1 91 ? -6.938 -1.143 8.242 1 87 91 PRO A O 1
ATOM 702 N N . SER A 1 92 ? -7.41 -2.314 6.395 1 85.62 92 SER A N 1
ATOM 703 C CA . SER A 1 92 ? -6.164 -3.074 6.434 1 85.62 92 SER A CA 1
ATOM 704 C C . SER A 1 92 ? -5.277 -2.74 5.238 1 85.62 92 SER A C 1
ATOM 706 O O . SER A 1 92 ? -4.059 -2.602 5.379 1 85.62 92 SER A O 1
ATOM 708 N N . GLY A 1 93 ? -5.797 -2.668 4.043 1 90.19 93 GLY A N 1
ATOM 709 C CA . GLY A 1 93 ? -5.082 -2.318 2.828 1 90.19 93 GLY A CA 1
ATOM 710 C C . GLY A 1 93 ? -5.793 -1.269 1.995 1 90.19 93 GLY A C 1
ATOM 711 O O . GLY A 1 93 ? -7.016 -1.136 2.068 1 90.19 93 GLY A O 1
ATOM 712 N N . VAL A 1 94 ? -4.938 -0.489 1.238 1 93.25 94 VAL A N 1
ATOM 713 C CA . VAL A 1 94 ? -5.543 0.517 0.372 1 93.25 94 VAL A CA 1
ATOM 714 C C . VAL A 1 94 ? -4.898 0.464 -1.012 1 93.25 94 VAL A C 1
ATOM 716 O O . VAL A 1 94 ? -3.75 0.041 -1.151 1 93.25 94 VAL A O 1
ATOM 719 N N . ALA A 1 95 ? -5.676 0.923 -1.947 1 94 95 ALA A N 1
ATOM 720 C CA . ALA A 1 95 ? -5.227 1.069 -3.33 1 94 95 ALA A CA 1
ATOM 721 C C . ALA A 1 95 ? -6.035 2.139 -4.059 1 94 95 ALA A C 1
ATOM 723 O O . ALA A 1 95 ? -7.008 2.672 -3.514 1 94 95 ALA A O 1
ATOM 724 N N . TYR A 1 96 ? -5.527 2.5 -5.133 1 91.44 96 TYR A N 1
ATOM 725 C CA . TYR A 1 96 ? -6.23 3.426 -6.012 1 91.44 96 TYR A CA 1
ATOM 726 C C . TYR A 1 96 ? -6.336 2.863 -7.422 1 91.44 96 TYR A C 1
ATOM 728 O O . TYR A 1 96 ? -5.332 2.449 -8.008 1 91.44 96 TYR A O 1
ATOM 736 N N . SER A 1 97 ? -7.547 2.844 -7.906 1 88.75 97 SER A N 1
ATOM 737 C CA . SER A 1 97 ? -7.75 2.229 -9.219 1 88.75 97 SER A CA 1
ATOM 738 C C . SER A 1 97 ? -7.578 3.246 -10.336 1 88.75 97 SER A C 1
ATOM 740 O O . SER A 1 97 ? -7.68 4.453 -10.109 1 88.75 97 SER A O 1
ATOM 742 N N . MET A 1 98 ? -7.402 2.676 -11.492 1 83.12 98 MET A N 1
ATOM 743 C CA . MET A 1 98 ? -7.262 3.518 -12.68 1 83.12 98 MET A CA 1
ATOM 744 C C . MET A 1 98 ? -8.562 4.254 -12.984 1 83.12 98 MET A C 1
ATOM 746 O O . MET A 1 98 ? -8.547 5.305 -13.625 1 83.12 98 MET A O 1
ATOM 750 N N . GLU A 1 99 ? -9.664 3.748 -12.539 1 83.69 99 GLU A N 1
ATOM 751 C CA . GLU A 1 99 ? -10.969 4.359 -12.766 1 83.69 99 GLU A CA 1
ATOM 752 C C . GLU A 1 99 ? -11.242 5.461 -11.75 1 83.69 99 GLU A C 1
ATOM 754 O O . GLU A 1 99 ? -12.281 6.129 -11.812 1 83.69 99 GLU A O 1
ATOM 759 N N . GLY A 1 100 ? -10.328 5.598 -10.766 1 83.94 100 GLY A N 1
ATOM 760 C CA . GLY A 1 100 ? -10.453 6.707 -9.828 1 83.94 100 GLY A CA 1
ATOM 761 C C . GLY A 1 100 ? -11.078 6.301 -8.508 1 83.94 100 GLY A C 1
ATOM 762 O O . GLY A 1 100 ? -11.539 7.156 -7.746 1 83.94 100 GLY A O 1
ATOM 763 N N . TYR A 1 101 ? -11.141 5.012 -8.242 1 88.56 101 TYR A N 1
ATOM 764 C CA . TYR A 1 101 ? -11.688 4.574 -6.957 1 88.56 101 TYR A CA 1
ATOM 765 C C . TYR A 1 101 ? -10.578 4.414 -5.926 1 88.56 101 TYR A C 1
ATOM 767 O O . TYR A 1 101 ? -9.492 3.918 -6.238 1 88.56 101 TYR A O 1
ATOM 775 N N . PHE A 1 102 ? -10.891 4.965 -4.812 1 90.44 102 PHE A N 1
ATOM 776 C CA . PHE A 1 102 ? -10.133 4.594 -3.625 1 90.44 102 PHE A CA 1
ATOM 777 C C . PHE A 1 102 ? -10.617 3.262 -3.066 1 90.44 102 PHE A C 1
ATOM 779 O O . PHE A 1 102 ? -11.805 3.092 -2.791 1 90.44 102 PHE A O 1
ATOM 786 N N . ILE A 1 103 ? -9.758 2.279 -2.947 1 93.44 103 ILE A N 1
ATOM 787 C CA . ILE A 1 103 ? -10.102 0.917 -2.555 1 93.44 103 ILE A CA 1
ATOM 788 C C . ILE A 1 103 ? -9.562 0.633 -1.153 1 93.44 103 ILE A C 1
ATOM 790 O O . ILE A 1 103 ? -8.383 0.873 -0.872 1 93.44 103 ILE A O 1
ATOM 794 N N . VAL A 1 104 ? -10.438 0.129 -0.308 1 92.81 104 VAL A N 1
ATOM 795 C CA . VAL A 1 104 ? -10.078 -0.159 1.076 1 92.81 104 VAL A CA 1
ATOM 796 C C . VAL A 1 104 ? -10.539 -1.566 1.447 1 92.81 104 VAL A C 1
ATOM 798 O O . VAL A 1 104 ? -11.711 -1.907 1.282 1 92.81 104 VAL A O 1
ATOM 801 N N . SER A 1 105 ? -9.633 -2.336 1.921 1 92.62 105 SER A N 1
ATOM 802 C CA . SER A 1 105 ? -10.016 -3.65 2.428 1 92.62 105 SER A CA 1
ATOM 803 C C . SER A 1 105 ? -10.234 -3.617 3.938 1 92.62 105 SER A C 1
ATOM 805 O O . SER A 1 105 ? -9.555 -2.887 4.652 1 92.62 105 SER A O 1
ATOM 807 N N . ASP A 1 106 ? -11.18 -4.332 4.379 1 91.06 106 ASP A N 1
ATOM 808 C CA . ASP A 1 106 ? -11.406 -4.664 5.781 1 91.06 106 ASP A CA 1
ATOM 809 C C . ASP A 1 106 ? -11.32 -6.168 6.016 1 91.06 106 ASP A C 1
ATOM 811 O O . ASP A 1 106 ? -12.281 -6.898 5.766 1 91.06 106 ASP A O 1
ATOM 815 N N . ARG A 1 107 ? -10.188 -6.488 6.5 1 89.19 107 ARG A N 1
ATOM 816 C CA . ARG A 1 107 ? -9.898 -7.906 6.656 1 89.19 107 ARG A CA 1
ATOM 817 C C . ARG A 1 107 ? -10.898 -8.578 7.594 1 89.19 107 ARG A C 1
ATOM 819 O O . ARG A 1 107 ? -11.406 -9.656 7.297 1 89.19 107 ARG A O 1
ATOM 826 N N . ASN A 1 108 ? -11.211 -7.957 8.68 1 89.12 108 ASN A N 1
ATOM 827 C CA . ASN A 1 108 ? -12.062 -8.562 9.703 1 89.12 108 ASN A CA 1
ATOM 828 C C . ASN A 1 108 ? -13.492 -8.75 9.195 1 89.12 108 ASN A C 1
ATOM 830 O O . ASN A 1 108 ? -14.148 -9.734 9.539 1 89.12 108 ASN A O 1
ATOM 834 N N . LYS A 1 109 ? -13.953 -7.832 8.375 1 91.62 109 LYS A N 1
ATOM 835 C CA . LYS A 1 109 ? -15.312 -7.91 7.863 1 91.62 109 LYS A CA 1
ATOM 836 C C . LYS A 1 109 ? -15.352 -8.656 6.531 1 91.62 109 LYS A C 1
ATOM 838 O O . LYS A 1 109 ? -16.438 -8.898 5.98 1 91.62 109 LYS A O 1
ATOM 843 N N . ARG A 1 110 ? -14.266 -8.945 5.98 1 92.25 110 ARG A N 1
ATOM 844 C CA . ARG A 1 110 ? -14.172 -9.617 4.688 1 92.25 110 ARG A CA 1
ATOM 845 C C . ARG A 1 110 ? -14.891 -8.82 3.607 1 92.25 110 ARG A C 1
ATOM 847 O O . ARG A 1 110 ? -15.727 -9.359 2.875 1 92.25 110 ARG A O 1
ATOM 854 N N . THR A 1 111 ? -14.523 -7.605 3.596 1 94.06 111 THR A N 1
ATOM 855 C CA . THR A 1 111 ? -15.094 -6.707 2.6 1 94.06 111 THR A CA 1
ATOM 856 C C . THR A 1 111 ? -14.008 -5.848 1.957 1 94.06 111 THR A C 1
ATOM 858 O O . THR A 1 111 ? -12.961 -5.605 2.562 1 94.06 111 THR A O 1
ATOM 861 N N . ILE A 1 112 ? -14.281 -5.508 0.734 1 94.81 112 ILE A N 1
ATOM 862 C CA . ILE A 1 112 ? -13.508 -4.504 0.01 1 94.81 112 ILE A CA 1
ATOM 863 C C . ILE A 1 112 ? -14.43 -3.365 -0.431 1 94.81 112 ILE A C 1
ATOM 865 O O . ILE A 1 112 ? -15.453 -3.602 -1.074 1 94.81 112 ILE A O 1
ATOM 8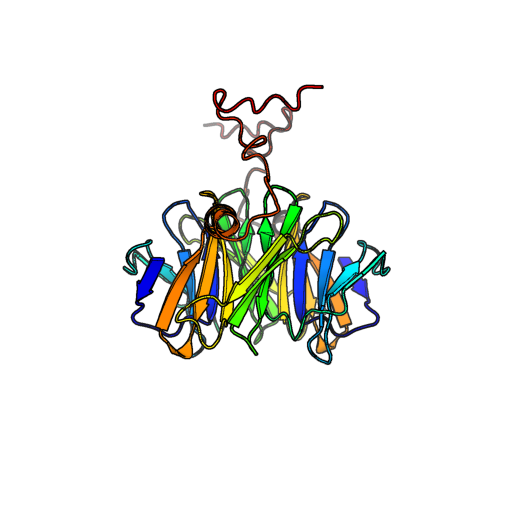69 N N . HIS A 1 113 ? -14.016 -2.145 -0.111 1 93 113 HIS A N 1
ATOM 870 C CA . HIS A 1 113 ? -14.836 -0.969 -0.383 1 93 113 HIS A CA 1
ATOM 871 C C . HIS A 1 113 ? -14.242 -0.133 -1.512 1 93 113 HIS A C 1
ATOM 873 O O . HIS A 1 113 ? -13.039 0.144 -1.52 1 93 113 HIS A O 1
ATOM 879 N N . LEU A 1 114 ? -15.062 0.154 -2.461 1 91.69 114 LEU A N 1
ATOM 880 C CA . LEU A 1 114 ? -14.727 1.082 -3.535 1 91.69 114 LEU A CA 1
ATOM 881 C C . LEU A 1 114 ? -15.352 2.451 -3.287 1 91.69 114 LEU A C 1
ATOM 883 O O . LEU A 1 114 ? -16.578 2.592 -3.307 1 91.69 114 LEU A O 1
ATOM 887 N N . ILE A 1 115 ? -14.438 3.385 -3.062 1 88.12 115 ILE A N 1
ATOM 888 C CA . ILE A 1 115 ? -14.883 4.715 -2.662 1 88.12 115 ILE A CA 1
ATOM 889 C C . ILE A 1 115 ? -14.523 5.727 -3.75 1 88.12 115 ILE A C 1
ATOM 891 O O . ILE A 1 115 ? -13.391 5.75 -4.238 1 88.12 115 ILE A O 1
ATOM 895 N N . ASP A 1 116 ? -15.461 6.5 -4.168 1 82.38 116 ASP A N 1
ATOM 896 C CA . ASP A 1 116 ? -15.156 7.648 -5.016 1 82.38 116 ASP A CA 1
ATOM 897 C C . ASP A 1 116 ? -14.742 8.852 -4.176 1 82.38 116 ASP A C 1
ATOM 899 O O . ASP A 1 116 ? -15.578 9.469 -3.514 1 82.38 116 ASP A O 1
ATOM 903 N N . PRO A 1 117 ? -13.516 9.125 -4.219 1 73.75 117 PRO A N 1
ATOM 904 C CA . PRO A 1 117 ? -13.078 10.203 -3.324 1 73.75 117 PRO A CA 1
ATOM 905 C C . PRO A 1 117 ? -13.602 11.57 -3.744 1 73.75 117 PRO A C 1
ATOM 907 O O . PRO A 1 117 ? -13.609 12.508 -2.939 1 73.75 117 PRO A O 1
ATOM 910 N N . TYR A 1 118 ? -13.984 11.719 -4.965 1 64.94 118 TYR A N 1
ATOM 911 C CA . TYR A 1 118 ? -14.391 13.016 -5.48 1 64.94 118 TYR A CA 1
ATOM 912 C C . TYR A 1 118 ? -15.906 13.18 -5.426 1 64.94 118 TYR A C 1
ATOM 914 O O . TYR A 1 118 ? -16.422 14.297 -5.445 1 64.94 118 TYR A O 1
ATOM 922 N N . VAL A 1 119 ? -16.656 12.125 -5.641 1 57.69 119 VAL A N 1
ATOM 923 C CA . VAL A 1 119 ? -18.109 12.273 -5.578 1 57.69 119 VAL A CA 1
ATOM 924 C C . VAL A 1 119 ? -18.547 12.562 -4.141 1 57.69 119 VAL A C 1
ATOM 926 O O . VAL A 1 119 ? -19.422 13.391 -3.904 1 57.69 119 VAL A O 1
ATOM 929 N N . ASP A 1 120 ? -18.078 11.695 -3.271 1 48.78 120 ASP A N 1
ATOM 930 C CA . ASP A 1 120 ? -18.609 11.914 -1.931 1 48.78 120 ASP A CA 1
ATOM 931 C C . ASP A 1 120 ? -18.125 13.234 -1.348 1 48.78 120 ASP A C 1
ATOM 933 O O . ASP A 1 120 ? -18.484 13.602 -0.228 1 48.78 120 ASP A O 1
ATOM 937 N N . ARG A 1 121 ? -17.062 13.781 -2.051 1 44.88 121 ARG A N 1
ATOM 938 C CA . ARG A 1 121 ? -16.766 15.188 -1.84 1 44.88 121 ARG A CA 1
ATOM 939 C C . ARG A 1 121 ? -18.016 16.047 -1.94 1 44.88 121 ARG A C 1
ATOM 941 O O . ARG A 1 121 ? -18.125 17.078 -1.285 1 44.88 121 ARG A O 1
ATOM 948 N N . ILE A 1 122 ? -18.797 15.633 -2.939 1 38.88 122 ILE A N 1
ATOM 949 C CA . ILE A 1 122 ? -19.922 16.516 -3.207 1 38.88 122 ILE A CA 1
ATOM 950 C C . ILE A 1 122 ? -20.797 16.641 -1.963 1 38.88 122 ILE A C 1
ATOM 952 O O . ILE A 1 122 ? -21.469 17.656 -1.754 1 38.88 122 ILE A O 1
ATOM 956 N N . SER A 1 123 ? -20.922 15.547 -1.297 1 36.16 123 SER A N 1
ATOM 957 C CA . SER A 1 123 ? -21.891 15.969 -0.293 1 36.16 123 SER A CA 1
ATOM 958 C C . SER A 1 123 ? -21.312 17.047 0.614 1 36.16 123 SER A C 1
ATOM 960 O O . SER A 1 123 ? -22.031 17.625 1.443 1 36.16 123 SER A O 1
ATOM 962 N N . SER A 1 124 ? -20.109 16.969 1.069 1 34.41 124 SER A N 1
ATOM 963 C CA . SER A 1 124 ? -19.734 18.172 1.805 1 34.41 124 SER A CA 1
ATOM 964 C C . SER A 1 124 ? -19.453 19.344 0.858 1 34.41 124 SER A C 1
ATOM 966 O O . SER A 1 124 ? -19.125 19.125 -0.311 1 34.41 124 SER A O 1
ATOM 968 N N . SER A 1 125 ? -20 20.703 1.033 1 31.72 125 SER A N 1
ATOM 969 C CA . SER A 1 125 ? -20.016 21.969 0.3 1 31.72 125 SER A CA 1
ATOM 970 C C . SER A 1 125 ? -18.703 22.188 -0.452 1 31.72 125 SER A C 1
ATOM 972 O O . SER A 1 125 ? -18.656 22.969 -1.403 1 31.72 125 SER A O 1
ATOM 974 N N . TYR A 1 126 ? -17.531 22.312 0.241 1 29.23 126 TYR A N 1
ATOM 975 C CA . TYR A 1 126 ? -16.547 23.312 -0.151 1 29.23 126 TYR A CA 1
ATOM 976 C C . TYR A 1 126 ? -15.812 22.891 -1.412 1 29.23 126 TYR A C 1
ATOM 978 O O . TYR A 1 126 ? -15.375 23.734 -2.199 1 29.23 126 TYR A O 1
ATOM 986 N N . PHE A 1 127 ? -15.016 21.781 -1.478 1 30.45 127 PHE A N 1
ATOM 987 C CA . PHE A 1 127 ? -13.938 21.844 -2.455 1 30.45 127 PHE A CA 1
ATOM 988 C C . PHE A 1 127 ? -14.43 21.391 -3.828 1 30.45 127 PHE A C 1
ATOM 990 O O . PHE A 1 127 ? -14.789 20.234 -4.02 1 30.45 127 PHE A O 1
ATOM 997 N N . LYS A 1 128 ? -15.016 22.312 -4.641 1 29.41 128 LYS A N 1
ATOM 998 C CA . LYS A 1 128 ? -15.086 22.375 -6.098 1 29.41 128 LYS A CA 1
ATOM 999 C C . LYS A 1 128 ? -13.836 21.766 -6.73 1 29.41 128 LYS A C 1
ATOM 1001 O O . LYS A 1 128 ? -12.844 22.469 -6.957 1 29.41 128 LYS A O 1
ATOM 1006 N N . PHE A 1 129 ? -13.344 20.75 -6.32 1 27.53 129 PHE A N 1
ATOM 1007 C CA . PHE A 1 129 ? -12.266 20.328 -7.207 1 27.53 129 PHE A CA 1
ATOM 1008 C C . PHE A 1 129 ? -12.789 20.062 -8.609 1 27.53 129 PHE A C 1
ATOM 1010 O O . PHE A 1 129 ? -13.797 19.359 -8.773 1 27.53 129 PHE A O 1
ATOM 1017 N N . ASP A 1 130 ? -12.672 20.891 -9.484 1 28.53 130 ASP A N 1
ATOM 1018 C CA . ASP A 1 130 ? -12.82 20.734 -10.922 1 28.53 130 ASP A CA 1
ATOM 1019 C C . ASP A 1 130 ? -12.328 19.359 -11.375 1 28.53 130 ASP A C 1
ATOM 1021 O O . ASP A 1 130 ? -11.234 18.938 -11 1 28.53 130 ASP A O 1
ATOM 1025 N N . ARG A 1 131 ? -13.125 18.375 -11.469 1 31.89 131 ARG A N 1
ATOM 1026 C CA . ARG A 1 131 ? -12.859 17.312 -12.438 1 31.89 131 ARG A CA 1
ATOM 1027 C C . ARG A 1 131 ? -11.961 17.812 -13.562 1 31.89 131 ARG A C 1
ATOM 1029 O O . ARG A 1 131 ? -11.859 17.188 -14.609 1 31.89 131 ARG A O 1
ATOM 1036 N N . VAL A 1 132 ? -11.461 19.078 -13.609 1 27.39 132 VAL A N 1
ATOM 1037 C CA . VAL A 1 132 ? -10.758 19.672 -14.742 1 27.39 132 VAL A CA 1
ATOM 1038 C C . VAL A 1 132 ? -9.68 18.719 -15.242 1 27.39 132 VAL A C 1
ATOM 1040 O O . VAL A 1 132 ? -9.445 18.625 -16.453 1 27.39 132 VAL A O 1
ATOM 1043 N N . LEU A 1 133 ? -8.758 18.125 -14.383 1 28.64 133 LEU A N 1
ATOM 1044 C CA . LEU A 1 133 ? -7.641 17.656 -15.195 1 28.64 133 LEU A CA 1
ATOM 1045 C C . LEU A 1 133 ? -8 16.359 -15.914 1 28.64 133 LEU A C 1
ATOM 1047 O O . LEU A 1 133 ? -7.125 15.672 -16.453 1 28.64 133 LEU A O 1
ATOM 1051 N N . ARG A 1 134 ? -9.023 15.68 -15.633 1 29.16 134 ARG A N 1
ATOM 1052 C CA . ARG A 1 134 ? -9.117 14.547 -16.562 1 29.16 134 ARG A CA 1
ATOM 1053 C C . ARG A 1 134 ? -9.367 15.031 -17.984 1 29.16 134 ARG A C 1
ATOM 1055 O O . ARG A 1 134 ? -10.086 16 -18.203 1 29.16 134 ARG A O 1
ATOM 1062 N N . GLY A 1 135 ? -8.477 14.898 -18.922 1 27.7 135 GLY A N 1
ATOM 1063 C CA . GLY A 1 135 ? -8.727 15.133 -20.344 1 27.7 135 GLY A CA 1
ATOM 1064 C C . GLY A 1 135 ? -10.117 14.719 -20.766 1 27.7 135 GLY A C 1
ATOM 1065 O O . GLY A 1 135 ? -10.383 14.586 -21.969 1 27.7 135 GLY A O 1
ATOM 1066 N N . HIS A 1 136 ? -11.062 14.25 -20.375 1 26.03 136 HIS A N 1
ATOM 1067 C CA . HIS A 1 136 ? -12.078 14.438 -21.406 1 26.03 136 HIS A CA 1
ATOM 1068 C C . HIS A 1 136 ? -12.359 15.914 -21.641 1 26.03 136 HIS A C 1
ATOM 1070 O O . HIS A 1 136 ? -12.234 16.734 -20.734 1 26.03 136 HIS A O 1
ATOM 1076 N N . PRO A 1 137 ? -12.438 16.594 -23.016 1 25.86 137 PRO A N 1
ATOM 1077 C CA . PRO A 1 137 ? -12.852 17.922 -23.5 1 25.86 137 PRO A CA 1
ATOM 1078 C C . PRO A 1 137 ? -14.023 18.5 -22.719 1 25.86 137 PRO A C 1
ATOM 1080 O O . PRO A 1 137 ? -14.078 19.719 -22.5 1 25.86 137 PRO A O 1
ATOM 1083 N N . SER A 1 138 ? -15.117 18.016 -22.609 1 25.75 138 SER A N 1
ATOM 1084 C CA . SER A 1 138 ? -16.234 18.938 -22.422 1 25.75 138 SER A CA 1
ATOM 1085 C C . SER A 1 138 ? -16.109 19.703 -21.109 1 25.75 138 SER A C 1
ATOM 1087 O O . SER A 1 138 ? -16.609 20.828 -20.984 1 25.75 138 SER A O 1
ATOM 1089 N N . ASP A 1 139 ? -16.188 19.25 -20 1 25.03 139 ASP A N 1
ATOM 1090 C CA . ASP A 1 139 ? -16.656 20.094 -18.906 1 25.03 139 ASP A CA 1
ATOM 1091 C C . ASP A 1 139 ? -15.547 21.016 -18.406 1 25.03 139 ASP A C 1
ATOM 1093 O O . ASP A 1 139 ? -14.562 20.562 -17.828 1 25.03 139 ASP A O 1
ATOM 1097 N N . TYR A 1 140 ? -15.094 22.203 -19.234 1 22.97 140 TYR A N 1
ATOM 1098 C CA . TYR A 1 140 ? -14.484 23.516 -19.109 1 22.97 140 TYR A CA 1
ATOM 1099 C C . TYR A 1 140 ? -15.016 24.25 -17.875 1 22.97 140 TYR A C 1
ATOM 1101 O O . TYR A 1 140 ? -16.188 24.609 -17.828 1 22.97 140 TYR A O 1
ATOM 1109 N N . LEU A 1 141 ? -15.062 23.859 -16.781 1 23.73 141 LEU A N 1
ATOM 1110 C CA . LEU A 1 141 ? -15.43 24.906 -15.828 1 23.73 141 LEU A CA 1
ATOM 1111 C C . LEU A 1 141 ? -14.477 26.094 -15.945 1 23.73 141 LEU A C 1
ATOM 1113 O O . LEU A 1 141 ? -13.258 25.922 -15.961 1 23.73 141 LEU A O 1
ATOM 1117 N N . LEU A 1 142 ? -14.945 27.266 -16.531 1 21.16 142 LEU A N 1
ATOM 1118 C CA . LEU A 1 142 ? -14.68 28.703 -16.516 1 21.16 142 LEU A CA 1
ATOM 1119 C C . LEU A 1 142 ? -14.398 29.188 -15.094 1 21.16 142 LEU A C 1
ATOM 1121 O O . LEU A 1 142 ? -15.242 29.047 -14.203 1 21.16 142 LEU A O 1
ATOM 1125 N N . CYS A 1 143 ? -13.328 28.969 -14.578 1 20.77 143 CYS A N 1
ATOM 1126 C CA . CYS A 1 143 ? -12.898 29.922 -13.562 1 20.77 143 CYS A CA 1
ATOM 1127 C C . CYS A 1 143 ? -13.016 31.344 -14.094 1 20.77 143 CYS A C 1
ATOM 1129 O O . CYS A 1 143 ? -12.227 31.766 -14.945 1 20.77 143 CYS A O 1
ATOM 1131 N N . TYR A 1 144 ? -14.242 31.875 -14.523 1 18.42 144 TYR A N 1
ATOM 1132 C CA . TYR A 1 144 ? -14.453 33.281 -14.742 1 18.42 144 TYR A CA 1
ATOM 1133 C C . TYR A 1 144 ? -14.148 34.094 -13.477 1 18.42 144 TYR A C 1
ATOM 1135 O O . TYR A 1 144 ? -14.5 33.656 -12.375 1 18.42 144 TYR A O 1
ATOM 1143 N N . MET A 1 145 ? -13.148 35.031 -13.773 1 17.42 145 MET A N 1
ATOM 1144 C CA . MET A 1 145 ? -13.359 36.438 -13.406 1 17.42 145 MET A CA 1
ATOM 1145 C C . MET A 1 145 ? -14.602 36.969 -14.086 1 17.42 145 MET A C 1
ATOM 1147 O O . MET A 1 145 ? -14.906 36.625 -15.227 1 17.42 145 MET A O 1
ATOM 1151 N N . LYS B 1 1 ? -19.812 1.659 -2.65 1 84.19 1 LYS B N 1
ATOM 1152 C CA . LYS B 1 1 ? -19.984 0.258 -3.02 1 84.19 1 LYS B CA 1
ATOM 1153 C C . LYS B 1 1 ? -18.938 -0.625 -2.344 1 84.19 1 LYS B C 1
ATOM 1155 O O . LYS B 1 1 ? -17.797 -0.195 -2.127 1 84.19 1 LYS B O 1
ATOM 1160 N N . PHE B 1 2 ? -19.5 -1.894 -1.889 1 90.81 2 PHE B N 1
ATOM 1161 C CA . PHE B 1 2 ? -18.469 -2.779 -1.358 1 90.81 2 PHE B CA 1
ATOM 1162 C C . PHE B 1 2 ? -18.641 -4.195 -1.9 1 90.81 2 PHE B C 1
ATOM 1164 O O . PHE B 1 2 ? -19.703 -4.535 -2.439 1 90.81 2 PHE B O 1
ATOM 1171 N N . ILE B 1 3 ? -17.562 -4.871 -1.864 1 93.94 3 ILE B N 1
ATOM 1172 C CA . ILE B 1 3 ? -17.453 -6.266 -2.281 1 93.94 3 ILE B CA 1
ATOM 1173 C C . ILE B 1 3 ? -17.312 -7.16 -1.055 1 93.94 3 ILE B C 1
ATOM 1175 O O . ILE B 1 3 ? -16.469 -6.91 -0.187 1 93.94 3 ILE B O 1
ATOM 1179 N N . LYS B 1 4 ? -18.188 -8.172 -0.993 1 94.25 4 LYS B N 1
ATOM 1180 C CA . LYS B 1 4 ? -17.953 -9.219 0.004 1 94.25 4 LYS B CA 1
ATOM 1181 C C . LYS B 1 4 ? -16.953 -10.25 -0.496 1 94.25 4 LYS B C 1
ATOM 1183 O O . LYS B 1 4 ? -16.984 -10.648 -1.66 1 94.25 4 LYS B O 1
ATOM 1188 N N . THR B 1 5 ? -16.094 -10.609 0.363 1 92.44 5 THR B N 1
ATOM 1189 C CA . THR B 1 5 ? -15.062 -11.562 -0.036 1 92.44 5 THR B CA 1
ATOM 1190 C C . THR B 1 5 ? -15.18 -12.859 0.765 1 92.44 5 THR B C 1
ATOM 1192 O O . THR B 1 5 ? -15.766 -12.867 1.849 1 92.44 5 THR B O 1
ATOM 1195 N N . SER B 1 6 ? -14.617 -13.898 0.214 1 89.31 6 SER B N 1
ATOM 1196 C CA . SER B 1 6 ? -14.656 -15.203 0.868 1 89.31 6 SER B CA 1
ATOM 1197 C C . SER B 1 6 ? -13.508 -15.359 1.857 1 89.31 6 SER B C 1
ATOM 1199 O O . SER B 1 6 ? -13.531 -16.266 2.701 1 89.31 6 SER B O 1
ATOM 1201 N N . LYS B 1 7 ? -12.484 -14.523 1.767 1 91.06 7 LYS B N 1
ATOM 1202 C CA . LYS B 1 7 ? -11.289 -14.617 2.6 1 91.06 7 LYS B CA 1
ATOM 1203 C C . LYS B 1 7 ? -10.984 -13.289 3.283 1 91.06 7 LYS B C 1
ATOM 1205 O O . LYS B 1 7 ? -11.602 -12.266 2.967 1 91.06 7 LYS B O 1
ATOM 1210 N N . GLU B 1 8 ? -10.094 -13.359 4.242 1 91.06 8 GLU B N 1
ATOM 1211 C CA . GLU B 1 8 ? -9.633 -12.172 4.953 1 91.06 8 GLU B CA 1
ATOM 1212 C C . GLU B 1 8 ? -8.438 -11.531 4.246 1 91.06 8 GLU B C 1
ATOM 1214 O O . GLU B 1 8 ? -7.297 -11.961 4.438 1 91.06 8 GLU B O 1
ATOM 1219 N N . TYR B 1 9 ? -8.75 -10.5 3.486 1 91.25 9 TYR B N 1
ATOM 1220 C CA . TYR B 1 9 ? -7.664 -9.867 2.742 1 91.25 9 TYR B CA 1
ATOM 1221 C C . TYR B 1 9 ? -7.102 -8.672 3.506 1 91.25 9 TYR B C 1
ATOM 1223 O O . TYR B 1 9 ? -7.852 -7.785 3.92 1 91.25 9 TYR B O 1
ATOM 1231 N N . ASP B 1 10 ? -5.844 -8.68 3.66 1 89.25 10 ASP B N 1
ATOM 1232 C CA . ASP B 1 10 ? -5.156 -7.609 4.375 1 89.25 10 ASP B CA 1
ATOM 1233 C C . ASP B 1 10 ? -4.551 -6.602 3.4 1 89.25 10 ASP B C 1
ATOM 1235 O O . ASP B 1 10 ? -4.777 -5.398 3.525 1 89.25 10 ASP B O 1
ATOM 1239 N N . ALA B 1 11 ? -3.863 -7.086 2.416 1 91.25 11 ALA B N 1
ATOM 1240 C CA . ALA B 1 11 ? -3.244 -6.238 1.401 1 91.25 11 ALA B CA 1
ATOM 1241 C C . ALA B 1 11 ? -4.082 -6.207 0.127 1 91.25 11 ALA B C 1
ATOM 1243 O O . ALA B 1 11 ? -4.641 -7.23 -0.283 1 91.25 11 ALA B O 1
ATOM 1244 N N . ILE B 1 12 ? -4.133 -5.027 -0.515 1 94 12 ILE B N 1
ATOM 1245 C CA . ILE B 1 12 ? -4.883 -4.898 -1.758 1 94 12 ILE B CA 1
ATOM 1246 C C . ILE B 1 12 ? -4.117 -4.012 -2.736 1 94 12 ILE B C 1
ATOM 1248 O O . ILE B 1 12 ? -3.402 -3.096 -2.322 1 94 12 ILE B O 1
ATOM 1252 N N . ALA B 1 13 ? -4.211 -4.293 -3.973 1 95.31 13 ALA B N 1
ATOM 1253 C CA . ALA B 1 13 ? -3.684 -3.477 -5.062 1 95.31 13 ALA B CA 1
ATOM 1254 C C . ALA B 1 13 ? -4.586 -3.551 -6.289 1 95.31 13 ALA B C 1
ATOM 1256 O O . ALA B 1 13 ? -5.184 -4.594 -6.566 1 95.31 13 ALA B O 1
ATOM 1257 N N . ALA B 1 14 ? -4.707 -2.453 -6.914 1 94.81 14 ALA B N 1
ATOM 1258 C CA . ALA B 1 14 ? -5.426 -2.449 -8.188 1 94.81 14 ALA B CA 1
ATOM 1259 C C . ALA B 1 14 ? -4.516 -2.871 -9.336 1 94.81 14 ALA B C 1
ATOM 1261 O O . ALA B 1 14 ? -3.525 -2.195 -9.625 1 94.81 14 ALA B O 1
ATOM 1262 N N . VAL B 1 15 ? -4.844 -3.957 -9.953 1 92.81 15 VAL B N 1
ATOM 1263 C CA . VAL B 1 15 ? -3.979 -4.48 -11.008 1 92.81 15 VAL B CA 1
ATOM 1264 C C . VAL B 1 15 ? -4.438 -3.957 -12.367 1 92.81 15 VAL B C 1
ATOM 1266 O O . VAL B 1 15 ? -3.641 -3.4 -13.125 1 92.81 15 VAL B O 1
ATOM 1269 N N . THR B 1 16 ? -5.68 -4.191 -12.68 1 89.06 16 THR B N 1
ATOM 1270 C CA . THR B 1 16 ? -6.309 -3.615 -13.867 1 89.06 16 THR B CA 1
ATOM 1271 C C . THR B 1 16 ? -7.551 -2.816 -13.484 1 89.06 16 THR B C 1
ATOM 1273 O O . THR B 1 16 ? -7.824 -2.611 -12.297 1 89.06 16 THR B O 1
ATOM 1276 N N . THR B 1 17 ? -8.281 -2.324 -14.477 1 87.94 17 THR B N 1
ATOM 1277 C CA . THR B 1 17 ? -9.523 -1.597 -14.234 1 87.94 17 THR B CA 1
ATOM 1278 C C . THR B 1 17 ? -10.586 -2.523 -13.648 1 87.94 17 THR B C 1
ATOM 1280 O O . THR B 1 17 ? -11.562 -2.061 -13.062 1 87.94 17 THR B O 1
ATOM 1283 N N . ARG B 1 18 ? -10.375 -3.805 -13.695 1 89.25 18 ARG B N 1
ATOM 1284 C CA . ARG B 1 18 ? -11.438 -4.715 -13.297 1 89.25 18 ARG B CA 1
ATOM 1285 C C . ARG B 1 18 ? -10.93 -5.762 -12.312 1 89.25 18 ARG B C 1
ATOM 1287 O O . ARG B 1 18 ? -11.672 -6.668 -11.922 1 89.25 18 ARG B O 1
ATOM 1294 N N . THR B 1 19 ? -9.656 -5.664 -12.008 1 93 19 THR B N 1
ATOM 1295 C CA . THR B 1 19 ? -9.086 -6.734 -11.203 1 93 19 THR B CA 1
ATOM 1296 C C . THR B 1 19 ? -8.258 -6.168 -10.055 1 93 19 THR B C 1
ATOM 1298 O O . THR B 1 19 ? -7.492 -5.227 -10.242 1 93 19 THR B O 1
ATOM 1301 N N . LEU B 1 20 ? -8.477 -6.789 -8.906 1 94.81 20 LEU B N 1
ATOM 1302 C CA . LEU B 1 20 ? -7.699 -6.469 -7.715 1 94.81 20 LEU B CA 1
ATOM 1303 C C . LEU B 1 20 ? -6.828 -7.652 -7.301 1 94.81 20 LEU B C 1
ATOM 1305 O O . LEU B 1 20 ? -7.227 -8.805 -7.461 1 94.81 20 LEU B O 1
ATOM 1309 N N . ALA B 1 21 ? -5.613 -7.344 -6.883 1 94.75 21 ALA B N 1
ATOM 1310 C CA . ALA B 1 21 ? -4.836 -8.32 -6.125 1 94.75 21 ALA B CA 1
ATOM 1311 C C . ALA B 1 21 ? -5.121 -8.211 -4.629 1 94.75 21 ALA B C 1
ATOM 1313 O O . ALA B 1 21 ? -5.047 -7.117 -4.059 1 94.75 21 ALA B O 1
ATOM 1314 N N . ALA B 1 22 ? -5.508 -9.273 -4.016 1 94.12 22 ALA B N 1
ATOM 1315 C CA . ALA B 1 22 ? -5.848 -9.312 -2.598 1 94.12 22 ALA B CA 1
ATOM 1316 C C . ALA B 1 22 ? -5.027 -10.375 -1.866 1 94.12 22 ALA B C 1
ATOM 1318 O O . ALA B 1 22 ? -5.074 -11.555 -2.217 1 94.12 22 ALA B O 1
ATOM 1319 N N . GLY B 1 23 ? -4.242 -9.828 -0.917 1 91.75 23 GLY B N 1
ATOM 1320 C CA . GLY B 1 23 ? -3.391 -10.727 -0.156 1 91.75 23 GLY B CA 1
ATOM 1321 C C . GLY B 1 23 ? -3.943 -11.047 1.22 1 91.75 23 GLY B C 1
ATOM 1322 O O . GLY B 1 23 ? -4.469 -10.172 1.906 1 91.75 23 GLY B O 1
ATOM 1323 N N . TYR B 1 24 ? -3.986 -12.25 1.617 1 84.31 24 TYR B N 1
ATOM 1324 C CA . TYR B 1 24 ? -4.539 -12.617 2.916 1 84.31 24 TYR B CA 1
ATOM 1325 C C . TYR B 1 24 ? -3.438 -13.047 3.877 1 84.31 24 TYR B C 1
ATOM 1327 O O . TYR B 1 24 ? -2.346 -13.43 3.449 1 84.31 24 TYR B O 1
ATOM 1335 N N . LEU B 1 25 ? -3.709 -12.719 5.125 1 71.81 25 LEU B N 1
ATOM 1336 C CA . LEU B 1 25 ? -2.727 -12.859 6.195 1 71.81 25 LEU B CA 1
ATOM 1337 C C . LEU B 1 25 ? -2.576 -14.32 6.609 1 71.81 25 LEU B C 1
ATOM 1339 O O . LEU B 1 25 ? -1.457 -14.805 6.801 1 71.81 25 LEU B O 1
ATOM 1343 N N . SER B 1 26 ? -3.785 -14.805 6.883 1 67.94 26 SER B N 1
ATOM 1344 C CA . SER B 1 26 ? -3.729 -16.172 7.367 1 67.94 26 SER B CA 1
ATOM 1345 C C . SER B 1 26 ? -3.543 -17.156 6.223 1 67.94 26 SER B C 1
ATOM 1347 O O . SER B 1 26 ? -4.398 -17.266 5.34 1 67.94 26 SER B O 1
ATOM 1349 N N . GLY B 1 27 ? -2.264 -17.562 6.066 1 66.44 27 GLY B N 1
ATOM 1350 C CA . GLY B 1 27 ? -1.904 -18.484 5 1 66.44 27 GLY B CA 1
ATOM 1351 C C . GLY B 1 27 ? -1.041 -17.844 3.926 1 66.44 27 GLY B C 1
ATOM 1352 O O . GLY B 1 27 ? -0.507 -16.75 4.117 1 66.44 27 GLY B O 1
ATOM 1353 N N . ALA B 1 28 ? -0.743 -18.469 2.928 1 65.81 28 ALA B N 1
ATOM 1354 C CA . ALA B 1 28 ? 0.174 -18.062 1.866 1 65.81 28 ALA B CA 1
ATOM 1355 C C . ALA B 1 28 ? -0.573 -17.828 0.556 1 65.81 28 ALA B C 1
ATOM 1357 O O . ALA B 1 28 ? -1.097 -18.781 -0.043 1 65.81 28 ALA B O 1
ATOM 1358 N N . GLY B 1 29 ? -0.852 -16.453 0.245 1 86.12 29 GLY B N 1
ATOM 1359 C CA . GLY B 1 29 ? -1.288 -16.344 -1.138 1 86.12 29 GLY B CA 1
ATOM 1360 C C . GLY B 1 29 ? -1.9 -14.992 -1.465 1 86.12 29 GLY B C 1
ATOM 1361 O O . GLY B 1 29 ? -2.004 -14.125 -0.596 1 86.12 29 GLY B O 1
ATOM 1362 N N . ILE B 1 30 ? -2.107 -14.805 -2.684 1 91 30 ILE B N 1
ATOM 1363 C CA . ILE B 1 30 ? -2.777 -13.664 -3.301 1 91 30 ILE B CA 1
ATOM 1364 C C . ILE B 1 30 ? -3.873 -14.156 -4.242 1 91 30 ILE B C 1
ATOM 1366 O O . ILE B 1 30 ? -3.654 -15.078 -5.031 1 91 30 ILE B O 1
ATOM 1370 N N . ASP B 1 31 ? -5.012 -13.641 -4.062 1 92.69 31 ASP B N 1
ATOM 1371 C CA . ASP B 1 31 ? -6.078 -13.859 -5.031 1 92.69 31 ASP B CA 1
ATOM 1372 C C . ASP B 1 31 ? -6.238 -12.656 -5.957 1 92.69 31 ASP B C 1
ATOM 1374 O O . ASP B 1 31 ? -6.184 -11.508 -5.508 1 92.69 31 ASP B O 1
ATOM 1378 N N . LEU B 1 32 ? -6.332 -12.953 -7.211 1 93.62 32 LEU B N 1
ATOM 1379 C CA . LEU B 1 32 ? -6.867 -11.945 -8.125 1 93.62 32 LEU B CA 1
ATOM 1380 C C . LEU B 1 32 ? -8.391 -12.031 -8.188 1 93.62 32 LEU B C 1
ATOM 1382 O O . LEU B 1 32 ? -8.945 -13.086 -8.516 1 93.62 32 LEU B O 1
ATOM 1386 N N . ILE B 1 33 ? -9.008 -10.906 -7.895 1 94.38 33 ILE B N 1
ATOM 1387 C CA . ILE B 1 33 ? -10.461 -10.938 -7.816 1 94.38 33 ILE B CA 1
ATOM 1388 C C . ILE B 1 33 ? -11.047 -9.852 -8.727 1 94.38 33 ILE B C 1
ATOM 1390 O O . ILE B 1 33 ? -10.398 -8.836 -8.984 1 94.38 33 ILE B O 1
ATOM 1394 N N . ASP B 1 34 ? -12.203 -10.07 -9.195 1 92.81 34 ASP B N 1
ATOM 1395 C CA . ASP B 1 34 ? -12.883 -9.023 -9.945 1 92.81 34 ASP B CA 1
ATOM 1396 C C . ASP B 1 34 ? -13.711 -8.133 -9.023 1 92.81 34 ASP B C 1
ATOM 1398 O O . ASP B 1 34 ? -13.711 -8.328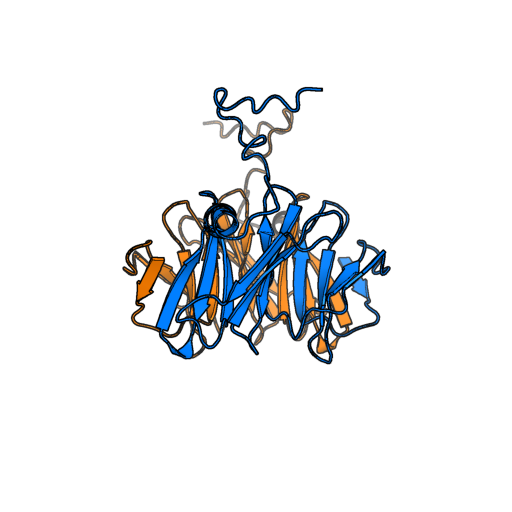 -7.805 1 92.81 34 ASP B O 1
ATOM 1402 N N . LEU B 1 35 ? -14.367 -7.164 -9.57 1 90.81 35 LEU B N 1
ATOM 1403 C CA . LEU B 1 35 ? -15.055 -6.164 -8.758 1 90.81 35 LEU B CA 1
ATOM 1404 C C . LEU B 1 35 ? -16.391 -6.699 -8.25 1 90.81 35 LEU B C 1
ATOM 1406 O O . LEU B 1 35 ? -17.141 -5.977 -7.594 1 90.81 35 LEU B O 1
ATOM 1410 N N . SER B 1 36 ? -16.656 -7.938 -8.508 1 89.88 36 SER B N 1
ATOM 1411 C CA . SER B 1 36 ? -17.812 -8.625 -7.918 1 89.88 36 SER B CA 1
ATOM 1412 C C . SER B 1 36 ? -17.375 -9.555 -6.789 1 89.88 36 SER B C 1
ATOM 1414 O O . SER B 1 36 ? -18.219 -10.133 -6.102 1 89.88 36 SER B O 1
ATOM 1416 N N . GLY B 1 37 ? -16.109 -9.664 -6.625 1 91.62 37 GLY B N 1
ATOM 1417 C CA . GLY B 1 37 ? -15.57 -10.484 -5.551 1 91.62 37 GLY B CA 1
ATOM 1418 C C . GLY B 1 37 ? -15.227 -11.898 -5.988 1 91.62 37 GLY B C 1
ATOM 1419 O O . GLY B 1 37 ? -14.82 -12.727 -5.172 1 91.62 37 GLY B O 1
ATOM 1420 N N . ASN B 1 38 ? -15.375 -12.195 -7.254 1 95.06 38 ASN B N 1
ATOM 1421 C CA . ASN B 1 38 ? -15.008 -13.516 -7.754 1 95.06 38 ASN B CA 1
ATOM 1422 C C . ASN B 1 38 ? -13.492 -13.68 -7.855 1 95.06 38 ASN B C 1
ATOM 1424 O O . ASN B 1 38 ? -12.797 -12.758 -8.281 1 95.06 38 ASN B O 1
ATOM 1428 N N . ILE B 1 39 ? -13.094 -14.891 -7.492 1 94.88 39 ILE B N 1
ATOM 1429 C CA . ILE B 1 39 ? -11.672 -15.203 -7.613 1 94.88 39 ILE B CA 1
ATOM 1430 C C . ILE B 1 39 ? -11.359 -15.641 -9.047 1 94.88 39 ILE B C 1
ATOM 1432 O O . ILE B 1 39 ? -11.914 -16.625 -9.531 1 94.88 39 ILE B O 1
ATOM 1436 N N . LEU B 1 40 ? -10.453 -14.898 -9.664 1 93.38 40 LEU B N 1
ATOM 1437 C CA . LEU B 1 40 ? -10.07 -15.18 -11.047 1 93.38 40 LEU B CA 1
ATOM 1438 C C . LEU B 1 40 ? -8.828 -16.062 -11.094 1 93.38 40 LEU B C 1
ATOM 1440 O O . LEU B 1 40 ? -8.656 -16.844 -12.031 1 93.38 40 LEU B O 1
ATOM 1444 N N . TYR B 1 41 ? -7.988 -15.867 -10.203 1 91.44 41 TYR B N 1
ATOM 1445 C CA . TYR B 1 41 ? -6.719 -16.578 -10.133 1 91.44 41 TYR B CA 1
ATOM 1446 C C . TYR B 1 41 ? -6.168 -16.578 -8.711 1 91.44 41 TYR B C 1
ATOM 1448 O O . TYR B 1 41 ? -6.297 -15.578 -7.992 1 91.44 41 TYR B O 1
ATOM 1456 N N . GLN B 1 42 ? -5.547 -17.703 -8.328 1 90.25 42 GLN B N 1
ATOM 1457 C CA . GLN B 1 42 ? -4.934 -17.812 -7.012 1 90.25 42 GLN B CA 1
ATOM 1458 C C . GLN B 1 42 ? -3.434 -18.062 -7.117 1 90.25 42 GLN B C 1
ATOM 1460 O O . GLN B 1 42 ? -2.998 -18.984 -7.812 1 90.25 42 GLN B O 1
ATOM 1465 N N . MET B 1 43 ? -2.746 -17.125 -6.449 1 84.12 43 MET B N 1
ATOM 1466 C CA . MET B 1 43 ? -1.306 -17.312 -6.316 1 84.12 43 MET B CA 1
ATOM 1467 C C . MET B 1 43 ? -0.958 -17.906 -4.957 1 84.12 43 MET B C 1
ATOM 1469 O O . MET B 1 43 ? -1.233 -17.297 -3.92 1 84.12 43 MET B O 1
ATOM 1473 N N . SER B 1 44 ? -0.336 -19.094 -4.82 1 77.81 44 SER B N 1
ATOM 1474 C CA . SER B 1 44 ? -0.123 -19.781 -3.551 1 77.81 44 SER B CA 1
ATOM 1475 C C . SER B 1 44 ? 1.33 -19.672 -3.1 1 77.81 44 SER B C 1
ATOM 1477 O O . SER B 1 44 ? 1.659 -20.016 -1.961 1 77.81 44 SER B O 1
ATOM 1479 N N . SER B 1 45 ? 2.201 -19.078 -3.801 1 73.75 45 SER B N 1
ATOM 1480 C CA . SER B 1 45 ? 3.621 -19.094 -3.463 1 73.75 45 SER B CA 1
ATOM 1481 C C . SER B 1 45 ? 4.07 -17.766 -2.871 1 73.75 45 SER B C 1
ATOM 1483 O O . SER B 1 45 ? 5.242 -17.391 -2.984 1 73.75 45 SER B O 1
ATOM 1485 N N . VAL B 1 46 ? 3.156 -17.141 -2.232 1 76.81 46 VAL B N 1
ATOM 1486 C CA . VAL B 1 46 ? 3.504 -15.844 -1.646 1 76.81 46 VAL B CA 1
ATOM 1487 C C . VAL B 1 46 ? 3.139 -15.836 -0.162 1 76.81 46 VAL B C 1
ATOM 1489 O O . VAL B 1 46 ? 1.971 -16 0.197 1 76.81 46 VAL B O 1
ATOM 1492 N N . LEU B 1 47 ? 4.164 -15.727 0.599 1 73.94 47 LEU B N 1
ATOM 1493 C CA . LEU B 1 47 ? 3.914 -15.766 2.035 1 73.94 47 LEU B CA 1
ATOM 1494 C C . LEU B 1 47 ? 3.678 -14.367 2.59 1 73.94 47 LEU B C 1
ATOM 1496 O O . LEU B 1 47 ? 4.523 -13.484 2.432 1 73.94 47 LEU B O 1
ATOM 1500 N N . GLU B 1 48 ? 2.516 -14.211 3.197 1 72.75 48 GLU B N 1
ATOM 1501 C CA . GLU B 1 48 ? 2.125 -13.047 3.99 1 72.75 48 GLU B CA 1
ATOM 1502 C C . GLU B 1 48 ? 2.463 -11.75 3.268 1 72.75 48 GLU B C 1
ATOM 1504 O O . GLU B 1 48 ? 3.275 -10.961 3.752 1 72.75 48 GLU B O 1
ATOM 1509 N N . PRO B 1 49 ? 1.839 -11.461 2.109 1 78.25 49 PRO B N 1
ATOM 1510 C CA . PRO B 1 49 ? 2.08 -10.164 1.473 1 78.25 49 PRO B CA 1
ATOM 1511 C C . PRO B 1 49 ? 1.44 -9.008 2.234 1 78.25 49 PRO B C 1
ATOM 1513 O O . PRO B 1 49 ? 0.264 -8.703 2.023 1 78.25 49 PRO B O 1
ATOM 1516 N N . TRP B 1 50 ? 2.197 -8.344 3.061 1 75.56 50 TRP B N 1
ATOM 1517 C CA . TRP B 1 50 ? 1.665 -7.277 3.904 1 75.56 50 TRP B CA 1
ATOM 1518 C C . TRP B 1 50 ? 1.312 -6.051 3.074 1 75.56 50 TRP B C 1
ATOM 1520 O O . TRP B 1 50 ? 0.371 -5.324 3.396 1 75.56 50 TRP B O 1
ATOM 1530 N N . SER B 1 51 ? 2.076 -5.812 2.051 1 85.38 51 SER B N 1
ATOM 1531 C CA . SER B 1 51 ? 1.861 -4.645 1.202 1 85.38 51 SER B CA 1
ATOM 1532 C C . SER B 1 51 ? 2.197 -4.949 -0.254 1 85.38 51 SER B C 1
ATOM 1534 O O . SER B 1 51 ? 3.137 -5.695 -0.536 1 85.38 51 SER B O 1
ATOM 1536 N N . MET B 1 52 ? 1.381 -4.363 -1.092 1 91.75 52 MET B N 1
ATOM 1537 C CA . MET B 1 52 ? 1.561 -4.551 -2.529 1 91.75 52 MET B CA 1
ATOM 1538 C C . MET B 1 52 ? 1.313 -3.244 -3.279 1 91.75 52 MET B C 1
ATOM 1540 O O . MET B 1 52 ? 0.544 -2.396 -2.824 1 91.75 52 MET B O 1
ATOM 1544 N N . VAL B 1 53 ? 1.978 -3.184 -4.406 1 93.06 53 VAL B N 1
ATOM 1545 C CA . VAL B 1 53 ? 1.757 -2.035 -5.281 1 93.06 53 VAL B CA 1
ATOM 1546 C C . VAL B 1 53 ? 1.839 -2.473 -6.742 1 93.06 53 VAL B C 1
ATOM 1548 O O . VAL B 1 53 ? 2.539 -3.434 -7.07 1 93.06 53 VAL B O 1
ATOM 1551 N N . THR B 1 54 ? 1.054 -1.841 -7.516 1 92.56 54 THR B N 1
ATOM 1552 C CA . THR B 1 54 ? 1.046 -2.137 -8.945 1 92.56 54 THR B CA 1
ATOM 1553 C C . THR B 1 54 ? 1.792 -1.058 -9.727 1 92.56 54 THR B C 1
ATOM 1555 O O . THR B 1 54 ? 1.652 0.133 -9.438 1 92.56 54 THR B O 1
ATOM 1558 N N . THR B 1 55 ? 2.514 -1.56 -10.68 1 87.44 55 THR B N 1
ATOM 1559 C CA . THR B 1 55 ? 3.209 -0.626 -11.562 1 87.44 55 THR B CA 1
ATOM 1560 C C . THR B 1 55 ? 2.295 -0.171 -12.695 1 87.44 55 THR B C 1
ATOM 1562 O O . THR B 1 55 ? 1.208 -0.72 -12.883 1 87.44 55 THR B O 1
ATOM 1565 N N . GLU B 1 56 ? 2.801 0.781 -13.422 1 80.25 56 GLU B N 1
ATOM 1566 C CA . GLU B 1 56 ? 2.031 1.306 -14.547 1 80.25 56 GLU B CA 1
ATOM 1567 C C . GLU B 1 56 ? 1.799 0.232 -15.602 1 80.25 56 GLU B C 1
ATOM 1569 O O . GLU B 1 56 ? 0.779 0.247 -16.297 1 80.25 56 GLU B O 1
ATOM 1574 N N . ASP B 1 57 ? 2.664 -0.711 -15.719 1 78.88 57 ASP B N 1
ATOM 1575 C CA . ASP B 1 57 ? 2.545 -1.785 -16.703 1 78.88 57 ASP B CA 1
ATOM 1576 C C . ASP B 1 57 ? 1.729 -2.949 -16.141 1 78.88 57 ASP B C 1
ATOM 1578 O O . ASP B 1 57 ? 1.72 -4.039 -16.719 1 78.88 57 ASP B O 1
ATOM 1582 N N . GLN B 1 58 ? 1.141 -2.729 -15.008 1 85.31 58 GLN B N 1
ATOM 1583 C CA . GLN B 1 58 ? 0.201 -3.666 -14.406 1 85.31 58 GLN B CA 1
ATOM 1584 C C . GLN B 1 58 ? 0.927 -4.883 -13.836 1 85.31 58 GLN B C 1
ATOM 1586 O O . GLN B 1 58 ? 0.423 -6.004 -13.914 1 85.31 58 GLN B O 1
ATOM 1591 N N . CYS B 1 59 ? 2.178 -4.625 -13.422 1 87.25 59 CYS B N 1
ATOM 1592 C CA . CYS B 1 59 ? 2.896 -5.629 -12.648 1 87.25 59 CYS B CA 1
ATOM 1593 C C . CYS B 1 59 ? 2.693 -5.418 -11.148 1 87.25 59 CYS B C 1
ATOM 1595 O O . CYS B 1 59 ? 2.549 -4.285 -10.695 1 87.25 59 CYS B O 1
ATOM 1597 N N . LEU B 1 60 ? 2.689 -6.543 -10.484 1 91.69 60 LEU B N 1
ATOM 1598 C CA . LEU B 1 60 ? 2.498 -6.504 -9.031 1 91.69 60 LEU B CA 1
ATOM 1599 C C . LEU B 1 60 ? 3.83 -6.633 -8.305 1 91.69 60 LEU B C 1
ATOM 1601 O O . LEU B 1 60 ? 4.613 -7.543 -8.594 1 91.69 60 LEU B O 1
ATOM 1605 N N . LEU B 1 61 ? 4.105 -5.68 -7.469 1 91.25 61 LEU B N 1
ATOM 1606 C CA . LEU B 1 61 ? 5.309 -5.707 -6.641 1 91.25 61 LEU B CA 1
ATOM 1607 C C . LEU B 1 61 ? 4.949 -5.883 -5.172 1 91.25 61 LEU B C 1
ATOM 1609 O O . LEU B 1 61 ? 3.969 -5.309 -4.691 1 91.25 61 LEU B O 1
ATOM 1613 N N . MET B 1 62 ? 5.742 -6.703 -4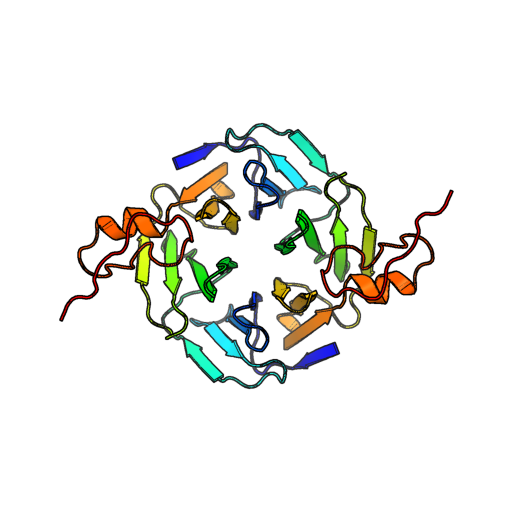.477 1 89.81 62 MET B N 1
ATOM 1614 C CA . MET B 1 62 ? 5.52 -6.934 -3.055 1 89.81 62 MET B CA 1
ATOM 1615 C C . MET B 1 62 ? 6.832 -7.207 -2.334 1 89.81 62 MET B C 1
ATOM 1617 O O . MET B 1 62 ? 7.82 -7.602 -2.959 1 89.81 62 MET B O 1
ATOM 1621 N N . ALA B 1 63 ? 6.848 -6.902 -1.095 1 85.25 63 ALA B N 1
ATOM 1622 C CA . ALA B 1 63 ? 7.938 -7.289 -0.2 1 85.25 63 ALA B CA 1
ATOM 1623 C C . ALA B 1 63 ? 7.43 -8.188 0.927 1 85.25 63 ALA B C 1
ATOM 1625 O O . ALA B 1 63 ? 6.461 -7.848 1.607 1 85.25 63 ALA B O 1
ATOM 1626 N N . LEU B 1 64 ? 8.055 -9.289 1.027 1 80.56 64 LEU B N 1
ATOM 1627 C CA . LEU B 1 64 ? 7.602 -10.297 1.986 1 80.56 64 LEU B CA 1
ATOM 1628 C C . LEU B 1 64 ? 8.414 -10.219 3.273 1 80.56 64 LEU B C 1
ATOM 1630 O O . LEU B 1 64 ? 9.641 -10.109 3.23 1 80.56 64 LEU B O 1
ATOM 1634 N N . CYS B 1 65 ? 7.773 -10.266 4.441 1 72.88 65 CYS B N 1
ATOM 1635 C CA . CYS B 1 65 ? 8.406 -10.07 5.738 1 72.88 65 CYS B CA 1
ATOM 1636 C C . CYS B 1 65 ? 9.305 -11.258 6.086 1 72.88 65 CYS B C 1
ATOM 1638 O O . CYS B 1 65 ? 10.367 -11.078 6.68 1 72.88 65 CYS B O 1
ATOM 1640 N N . ASN B 1 66 ? 8.922 -12.461 5.895 1 68.56 66 ASN B N 1
ATOM 1641 C CA . ASN B 1 66 ? 9.656 -13.625 6.375 1 68.56 66 ASN B CA 1
ATOM 1642 C C . ASN B 1 66 ? 11.039 -13.719 5.742 1 68.56 66 ASN B C 1
ATOM 1644 O O . ASN B 1 66 ? 12.008 -14.109 6.406 1 68.56 66 ASN B O 1
ATOM 1648 N N . ASN B 1 67 ? 11.203 -13.289 4.504 1 69.31 67 ASN B N 1
ATOM 1649 C CA . ASN B 1 67 ? 12.516 -13.508 3.908 1 69.31 67 ASN B CA 1
ATOM 1650 C C . ASN B 1 67 ? 13.039 -12.242 3.232 1 69.31 67 ASN B C 1
ATOM 1652 O O . ASN B 1 67 ? 14.039 -12.289 2.508 1 69.31 67 ASN B O 1
ATOM 1656 N N . SER B 1 68 ? 12.438 -11.211 3.531 1 79 68 SER B N 1
ATOM 1657 C CA . SER B 1 68 ? 12.844 -9.93 2.953 1 79 68 SER B CA 1
ATOM 1658 C C . SER B 1 68 ? 12.945 -10.016 1.435 1 79 68 SER B C 1
ATOM 1660 O O . SER B 1 68 ? 13.898 -9.516 0.838 1 79 68 SER B O 1
ATOM 1662 N N . ILE B 1 69 ? 12.094 -10.758 0.94 1 79.06 69 ILE B N 1
ATOM 1663 C CA . ILE B 1 69 ? 12.086 -10.984 -0.5 1 79.06 69 ILE B CA 1
ATOM 1664 C C . ILE B 1 69 ? 11.148 -9.984 -1.179 1 79.06 69 ILE B C 1
ATOM 1666 O O . ILE B 1 69 ? 10.031 -9.758 -0.708 1 79.06 69 ILE B O 1
ATOM 1670 N N . ALA B 1 70 ? 11.719 -9.383 -2.113 1 82.12 70 ALA B N 1
ATOM 1671 C CA . ALA B 1 70 ? 10.898 -8.602 -3.039 1 82.12 70 ALA B CA 1
ATOM 1672 C C . ALA B 1 70 ? 10.539 -9.422 -4.273 1 82.12 70 ALA B C 1
ATOM 1674 O O . ALA B 1 70 ? 11.367 -10.164 -4.797 1 82.12 70 ALA B O 1
ATOM 1675 N N . LYS B 1 71 ? 9.289 -9.344 -4.66 1 83.44 71 LYS B N 1
ATOM 1676 C CA . LYS B 1 71 ? 8.812 -10.07 -5.836 1 83.44 71 L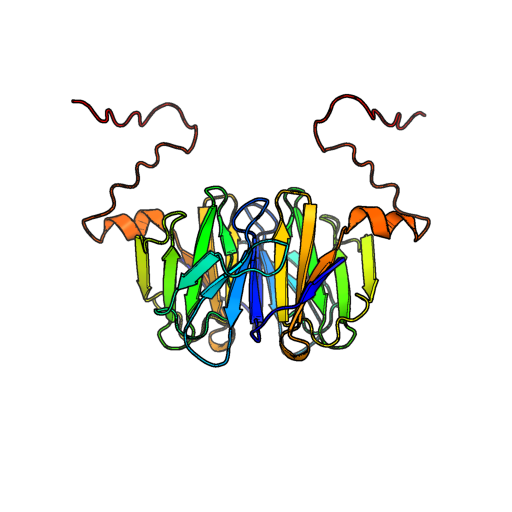YS B CA 1
ATOM 1677 C C . LYS B 1 71 ? 8.086 -9.141 -6.801 1 83.44 71 LYS B C 1
ATOM 1679 O O . LYS B 1 71 ? 7.375 -8.227 -6.371 1 83.44 71 LYS B O 1
ATOM 1684 N N . LEU B 1 72 ? 8.328 -9.398 -8.039 1 78.69 72 LEU B N 1
ATOM 1685 C CA . LEU B 1 72 ? 7.559 -8.797 -9.125 1 78.69 72 LEU B CA 1
ATOM 1686 C C . LEU B 1 72 ? 6.832 -9.867 -9.938 1 78.69 72 LEU B C 1
ATOM 1688 O O . LEU B 1 72 ? 7.457 -10.812 -10.43 1 78.69 72 LEU B O 1
ATOM 1692 N N . LYS B 1 73 ? 5.574 -9.656 -10 1 82.12 73 LYS B N 1
ATOM 1693 C CA . LYS B 1 73 ? 4.738 -10.555 -10.781 1 82.12 73 LYS B CA 1
ATOM 1694 C C . LYS B 1 73 ? 4.117 -9.836 -11.977 1 82.12 73 LYS B C 1
ATOM 1696 O O . LYS B 1 73 ? 3.619 -8.711 -11.836 1 82.12 73 LYS B O 1
ATOM 1701 N N . MET B 1 74 ? 4.09 -10.602 -13.031 1 74.31 74 MET B N 1
ATOM 1702 C CA . MET B 1 74 ? 3.527 -10.023 -14.25 1 74.31 74 MET B CA 1
ATOM 1703 C C . MET B 1 74 ? 2.043 -10.352 -14.375 1 74.31 74 MET B C 1
ATOM 1705 O O . MET B 1 74 ? 1.509 -11.133 -13.586 1 74.31 74 MET B O 1
ATOM 1709 N N . LYS B 1 75 ? 1.51 -9.727 -15.367 1 73.19 75 LYS B N 1
ATOM 1710 C CA . LYS B 1 75 ? 0.086 -9.883 -15.648 1 73.19 75 LYS B CA 1
ATOM 1711 C C . LYS B 1 75 ? -0.252 -11.336 -15.969 1 73.19 75 LYS B C 1
ATOM 1713 O O . LYS B 1 75 ? -1.353 -11.805 -15.672 1 73.19 75 LYS B O 1
ATOM 1718 N N . ASP B 1 76 ? 0.718 -12.031 -16.516 1 72.69 76 ASP B N 1
ATOM 1719 C CA . ASP B 1 76 ? 0.478 -13.438 -16.828 1 72.69 76 ASP B CA 1
ATOM 1720 C C . ASP B 1 76 ? 0.733 -14.328 -15.609 1 72.69 76 ASP B C 1
ATOM 1722 O O . ASP B 1 76 ? 0.724 -15.555 -15.711 1 72.69 76 ASP B O 1
ATOM 1726 N N . HIS B 1 77 ? 0.995 -13.648 -14.555 1 76.25 77 HIS B N 1
ATOM 1727 C CA . HIS B 1 77 ? 1.121 -14.258 -13.234 1 76.25 77 HIS B CA 1
ATOM 1728 C C . HIS B 1 77 ? 2.475 -14.938 -13.062 1 76.25 77 HIS B C 1
ATOM 1730 O O . HIS B 1 77 ? 2.682 -15.688 -12.109 1 76.25 77 HIS B O 1
ATOM 1736 N N . SER B 1 78 ? 3.277 -14.672 -14.016 1 78.25 78 SER B N 1
ATOM 1737 C CA . SER B 1 78 ? 4.641 -15.172 -13.852 1 78.25 78 SER B CA 1
ATOM 1738 C C . SER B 1 78 ? 5.453 -14.273 -12.93 1 78.25 78 SER B C 1
ATOM 1740 O O . SER B 1 78 ? 5.227 -13.062 -12.875 1 78.25 78 SER B O 1
ATOM 1742 N N . THR B 1 79 ? 6.281 -14.953 -12.188 1 76.19 79 THR B N 1
ATOM 1743 C CA . THR B 1 79 ? 7.219 -14.195 -11.367 1 76.19 79 THR B CA 1
ATOM 1744 C C . THR B 1 79 ? 8.453 -13.812 -12.172 1 76.19 79 THR B C 1
ATOM 1746 O O . THR B 1 79 ? 9.086 -14.664 -12.797 1 76.19 79 THR B O 1
ATOM 1749 N N . ILE B 1 80 ? 8.773 -12.516 -12.188 1 68.06 80 ILE B N 1
ATOM 1750 C CA . ILE B 1 80 ? 9.93 -12.039 -12.945 1 68.06 80 ILE B CA 1
ATOM 1751 C C . ILE B 1 80 ? 11.07 -11.711 -11.984 1 68.06 80 ILE B C 1
ATOM 1753 O O . ILE B 1 80 ? 12.242 -11.797 -12.352 1 68.06 80 ILE B O 1
ATOM 1757 N N . PHE B 1 81 ? 10.68 -11.297 -10.914 1 71.56 81 PHE B N 1
ATOM 1758 C CA . PHE B 1 81 ? 11.664 -10.797 -9.961 1 71.56 81 PHE B CA 1
ATOM 1759 C C . PHE B 1 81 ? 11.391 -11.344 -8.57 1 71.56 81 PHE B C 1
ATOM 1761 O O . PHE B 1 81 ? 10.25 -11.359 -8.109 1 71.56 81 PHE B O 1
ATOM 1768 N N . SER B 1 82 ? 12.32 -12.062 -8.094 1 79.31 82 SER B N 1
ATOM 1769 C CA . SER B 1 82 ? 12.328 -12.5 -6.699 1 79.31 82 SER B CA 1
ATOM 1770 C C . SER B 1 82 ? 13.727 -12.422 -6.102 1 79.31 82 SER B C 1
ATOM 1772 O O . SER B 1 82 ? 14.633 -13.148 -6.527 1 79.31 82 SER B O 1
ATOM 1774 N N . ARG B 1 83 ? 13.859 -11.406 -5.238 1 77.81 83 ARG B N 1
ATOM 1775 C CA . ARG B 1 83 ? 15.195 -11.258 -4.668 1 77.81 83 ARG B CA 1
ATOM 1776 C C . ARG B 1 83 ? 15.117 -10.805 -3.213 1 77.81 83 ARG B C 1
ATOM 1778 O O . ARG B 1 83 ? 14.211 -10.062 -2.832 1 77.81 83 ARG B O 1
ATOM 1785 N N . LYS B 1 84 ? 16.141 -11.273 -2.646 1 80.88 84 LYS B N 1
ATOM 1786 C CA . LYS B 1 84 ? 16.344 -10.719 -1.311 1 80.88 84 LYS B CA 1
ATOM 1787 C C . LYS B 1 84 ? 16.781 -9.258 -1.378 1 80.88 84 LYS B C 1
ATOM 1789 O O . LYS B 1 84 ? 17.625 -8.891 -2.195 1 80.88 84 LYS B O 1
ATOM 1794 N N . VAL B 1 85 ? 16.031 -8.445 -0.69 1 77.5 85 VAL B N 1
ATOM 1795 C CA . VAL B 1 85 ? 16.438 -7.047 -0.585 1 77.5 85 VAL B CA 1
ATOM 1796 C C . VAL B 1 85 ? 17.516 -6.906 0.488 1 77.5 85 VAL B C 1
ATOM 1798 O O . VAL B 1 85 ? 17.25 -7.086 1.677 1 77.5 85 VAL B O 1
ATOM 1801 N N . GLU B 1 86 ? 18.641 -6.633 -0.002 1 77.06 86 GLU B N 1
ATOM 1802 C CA . GLU B 1 86 ? 19.766 -6.551 0.915 1 77.06 86 GLU B CA 1
ATOM 1803 C C . GLU B 1 86 ? 19.531 -5.5 1.996 1 77.06 86 GLU B C 1
ATOM 1805 O O . GLU B 1 86 ? 18.953 -4.445 1.728 1 77.06 86 GLU B O 1
ATOM 1810 N N . GLN B 1 87 ? 19.875 -5.852 3.189 1 82.06 87 GLN B N 1
ATOM 1811 C CA . GLN B 1 87 ? 19.891 -4.969 4.352 1 82.06 87 GLN B CA 1
ATOM 1812 C C . GLN B 1 87 ? 18.469 -4.715 4.867 1 82.06 87 GLN B C 1
ATOM 1814 O O . GLN B 1 87 ? 18.281 -3.977 5.836 1 82.06 87 GLN B O 1
ATOM 1819 N N . VAL B 1 88 ? 17.516 -5.234 4.066 1 85.88 88 VAL B N 1
ATOM 1820 C CA . VAL B 1 88 ? 16.172 -5.16 4.605 1 85.88 88 VAL B CA 1
ATOM 1821 C C . VAL B 1 88 ? 15.898 -6.383 5.484 1 85.88 88 VAL B C 1
ATOM 1823 O O . VAL B 1 88 ? 16.188 -7.512 5.094 1 85.88 88 VAL B O 1
ATOM 1826 N N . GLU B 1 89 ? 15.391 -6.148 6.621 1 85.81 89 GLU B N 1
ATOM 1827 C CA . GLU B 1 89 ?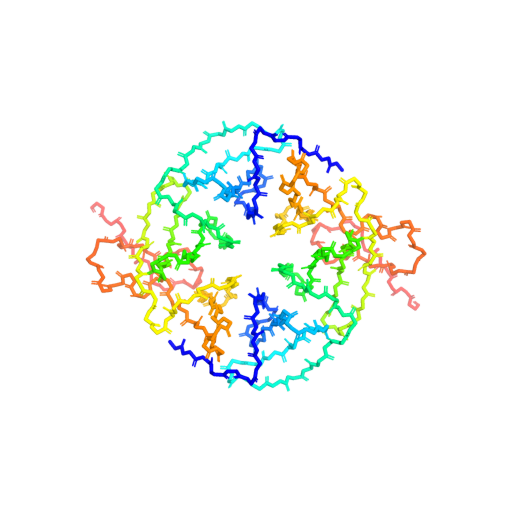 15.086 -7.25 7.527 1 85.81 89 GLU B CA 1
ATOM 1828 C C . GLU B 1 89 ? 13.586 -7.445 7.672 1 85.81 89 GLU B C 1
ATOM 1830 O O . GLU B 1 89 ? 13.094 -8.578 7.648 1 85.81 89 GLU B O 1
ATOM 1835 N N . HIS B 1 90 ? 12.883 -6.332 7.812 1 85 90 HIS B N 1
ATOM 1836 C CA . HIS B 1 90 ? 11.438 -6.41 7.973 1 85 90 HIS B CA 1
ATOM 1837 C C . HIS B 1 90 ? 10.727 -5.375 7.102 1 85 90 HIS B C 1
ATOM 1839 O O . HIS B 1 90 ? 10.398 -4.285 7.57 1 85 90 HIS B O 1
ATOM 1845 N N . PRO B 1 91 ? 10.453 -5.797 5.871 1 87.19 91 PRO B N 1
ATOM 1846 C CA . PRO B 1 91 ? 9.711 -4.844 5.047 1 87.19 91 PRO B CA 1
ATOM 1847 C C . PRO B 1 91 ? 8.352 -4.492 5.641 1 87.19 91 PRO B C 1
ATOM 1849 O O . PRO B 1 91 ? 7.617 -5.379 6.086 1 87.19 91 PRO B O 1
ATOM 1852 N N . SER B 1 92 ? 8.031 -3.211 5.742 1 85.56 92 SER B N 1
ATOM 1853 C CA . SER B 1 92 ? 6.789 -2.762 6.367 1 85.56 92 SER B CA 1
ATOM 1854 C C . SER B 1 92 ? 5.871 -2.086 5.352 1 85.56 92 SER B C 1
ATOM 1856 O O . SER B 1 92 ? 4.664 -2.328 5.348 1 85.56 92 SER B O 1
ATOM 1858 N N . GLY B 1 93 ? 6.355 -1.197 4.516 1 90.12 93 GLY B N 1
ATOM 1859 C CA . GLY B 1 93 ? 5.605 -0.517 3.475 1 90.12 93 GLY B CA 1
ATOM 1860 C C . GLY B 1 93 ? 6.285 -0.56 2.121 1 90.12 93 GLY B C 1
ATOM 1861 O O . GLY B 1 93 ? 7.512 -0.685 2.039 1 90.12 93 GLY B O 1
ATOM 1862 N N . VAL B 1 94 ? 5.406 -0.51 1.059 1 93.31 94 VAL B N 1
ATOM 1863 C CA . VAL B 1 94 ? 5.98 -0.501 -0.282 1 93.31 94 VAL B CA 1
ATOM 1864 C C . VAL B 1 94 ? 5.301 0.574 -1.128 1 93.31 94 VAL B C 1
ATOM 1866 O O . VAL B 1 94 ? 4.156 0.943 -0.871 1 93.31 94 VAL B O 1
ATOM 1869 N N . ALA B 1 95 ? 6.043 0.989 -2.098 1 94 95 ALA B N 1
ATOM 1870 C CA . ALA B 1 95 ? 5.559 1.935 -3.1 1 94 95 ALA B CA 1
ATOM 1871 C C . ALA B 1 95 ? 6.336 1.797 -4.406 1 94 95 ALA B C 1
ATOM 1873 O O . ALA B 1 95 ? 7.312 1.045 -4.477 1 94 95 ALA B O 1
ATOM 1874 N N . TYR B 1 96 ? 5.801 2.373 -5.363 1 91.44 96 TYR B N 1
ATOM 1875 C CA . TYR B 1 96 ? 6.473 2.441 -6.652 1 91.44 96 TYR B CA 1
ATOM 1876 C C . TYR B 1 96 ? 6.555 3.879 -7.152 1 91.44 96 TYR B C 1
ATOM 1878 O O . TYR B 1 96 ? 5.543 4.582 -7.199 1 91.44 96 TYR B O 1
ATOM 1886 N N . SER B 1 97 ? 7.762 4.262 -7.484 1 88.88 97 SER B N 1
ATOM 1887 C CA . SER B 1 97 ? 7.941 5.656 -7.879 1 88.88 97 SER B CA 1
ATOM 1888 C C . SER B 1 97 ? 7.723 5.844 -9.375 1 88.88 97 SER B C 1
ATOM 1890 O O . SER B 1 97 ? 7.809 4.887 -10.148 1 88.88 97 SER B O 1
ATOM 1892 N N . MET B 1 98 ? 7.527 7.094 -9.695 1 83.12 98 MET B N 1
ATOM 1893 C CA . MET B 1 98 ? 7.34 7.438 -11.102 1 83.12 98 MET B CA 1
ATOM 1894 C C . MET B 1 98 ? 8.617 7.203 -11.898 1 83.12 98 MET B C 1
ATOM 1896 O O . MET B 1 98 ? 8.57 7.008 -13.109 1 83.12 98 MET B O 1
ATOM 1900 N N . GLU B 1 99 ? 9.742 7.195 -11.25 1 83.75 99 GLU B N 1
ATOM 1901 C CA . GLU B 1 99 ? 11.031 6.98 -11.898 1 83.75 99 GLU B CA 1
ATOM 1902 C C . GLU B 1 99 ? 11.32 5.492 -12.078 1 83.75 99 GLU B C 1
ATOM 1904 O O . GLU B 1 99 ? 12.344 5.117 -12.648 1 83.75 99 GLU B O 1
ATOM 1909 N N . GLY B 1 100 ? 10.43 4.652 -11.508 1 84 100 GLY B N 1
ATOM 1910 C CA . GLY B 1 100 ? 10.562 3.225 -11.734 1 84 100 GLY B CA 1
ATOM 1911 C C . GLY B 1 100 ? 11.219 2.49 -10.586 1 84 100 GLY B C 1
ATOM 1912 O O . GLY B 1 100 ? 11.68 1.357 -10.742 1 84 100 GLY B O 1
ATOM 1913 N N . TYR B 1 101 ? 11.312 3.137 -9.438 1 88.44 101 TYR B N 1
ATOM 1914 C CA . TYR B 1 101 ? 11.891 2.457 -8.281 1 88.44 101 TYR B CA 1
ATOM 1915 C C . TYR B 1 101 ? 10.805 1.765 -7.461 1 88.44 101 TYR B C 1
ATOM 1917 O O . TYR B 1 101 ? 9.719 2.314 -7.262 1 88.44 101 TYR B O 1
ATOM 1925 N N . PHE B 1 102 ? 11.141 0.563 -7.156 1 90.44 102 PHE B N 1
ATOM 1926 C CA . PHE B 1 102 ? 10.414 -0.099 -6.078 1 90.44 102 PHE B CA 1
ATOM 1927 C C . PHE B 1 102 ? 10.922 0.358 -4.719 1 90.44 102 PHE B C 1
ATOM 1929 O O . PHE B 1 102 ? 12.125 0.274 -4.441 1 90.44 102 PHE B O 1
ATOM 1936 N N . ILE B 1 103 ? 10.094 0.896 -3.881 1 93.38 103 ILE B N 1
ATOM 1937 C CA . ILE B 1 103 ? 10.461 1.493 -2.602 1 93.38 103 ILE B CA 1
ATOM 1938 C C . ILE B 1 103 ? 9.961 0.612 -1.459 1 93.38 103 ILE B C 1
ATOM 1940 O O . ILE B 1 103 ? 8.789 0.23 -1.428 1 93.38 103 ILE B O 1
ATOM 1944 N N . VAL B 1 104 ? 10.859 0.304 -0.539 1 92.81 104 VAL B N 1
ATOM 1945 C CA . VAL B 1 104 ? 10.539 -0.56 0.592 1 92.81 104 VAL B CA 1
ATOM 1946 C C . VAL B 1 104 ? 11.023 0.084 1.89 1 92.81 104 VAL B C 1
ATOM 1948 O O . VAL B 1 104 ? 12.195 0.441 2.012 1 92.81 104 VAL B O 1
ATOM 1951 N N . SER B 1 105 ? 10.148 0.23 2.801 1 92.69 105 SER B N 1
ATOM 1952 C CA . SER B 1 105 ? 10.555 0.711 4.117 1 92.69 105 SER B CA 1
ATOM 1953 C C . SER B 1 105 ? 10.812 -0.448 5.074 1 92.69 105 SER B C 1
ATOM 1955 O O . SER B 1 105 ? 10.133 -1.473 5.012 1 92.69 105 SER B O 1
ATOM 1957 N N . ASP B 1 106 ? 11.781 -0.311 5.871 1 91.06 106 ASP B N 1
ATOM 1958 C CA . ASP B 1 106 ? 12.047 -1.156 7.031 1 91.06 106 ASP B CA 1
ATOM 1959 C C . ASP B 1 106 ? 11.977 -0.349 8.32 1 91.06 106 ASP B C 1
ATOM 1961 O O . ASP B 1 106 ? 12.938 0.326 8.695 1 91.06 106 ASP B O 1
ATOM 1965 N N . ARG B 1 107 ? 10.859 -0.52 8.922 1 89.19 107 ARG B N 1
ATOM 1966 C CA . ARG B 1 107 ? 10.586 0.288 10.102 1 89.19 107 ARG B CA 1
ATOM 1967 C C . ARG B 1 107 ? 11.617 0.025 11.195 1 89.19 107 ARG B C 1
ATOM 1969 O O . ARG B 1 107 ? 12.133 0.962 11.812 1 89.19 107 ARG B O 1
ATOM 1976 N N . ASN B 1 108 ? 11.945 -1.197 11.43 1 89.19 108 ASN B N 1
ATOM 1977 C CA . ASN B 1 108 ? 12.828 -1.567 12.531 1 89.19 108 ASN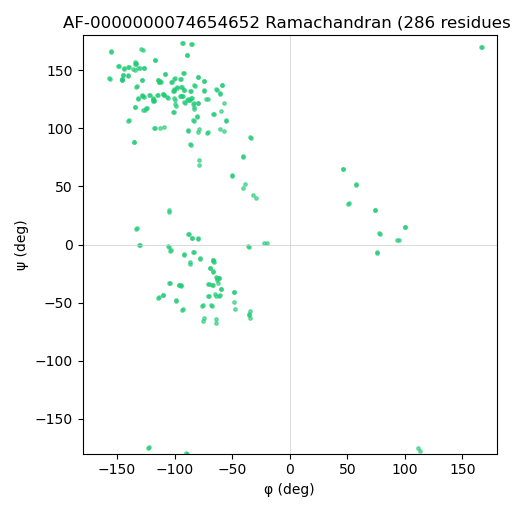 B CA 1
ATOM 1978 C C . ASN B 1 108 ? 14.242 -1.043 12.312 1 89.19 108 ASN B C 1
ATOM 1980 O O . ASN B 1 108 ? 14.922 -0.66 13.266 1 89.19 108 ASN B O 1
ATOM 1984 N N . LYS B 1 109 ? 14.68 -1.014 11.07 1 91.62 109 LYS B N 1
ATOM 1985 C CA . LYS B 1 109 ? 16.031 -0.563 10.758 1 91.62 109 LYS B CA 1
ATOM 1986 C C . LYS B 1 109 ? 16.062 0.932 10.453 1 91.62 109 LYS B C 1
ATOM 1988 O O . LYS B 1 109 ? 17.125 1.51 10.242 1 91.62 109 LYS B O 1
ATOM 1993 N N . ARG B 1 110 ? 14.953 1.527 10.344 1 92.31 110 ARG B N 1
ATOM 1994 C CA . ARG B 1 110 ? 14.844 2.943 10.016 1 92.31 110 ARG B CA 1
ATOM 1995 C C . ARG B 1 110 ? 15.531 3.248 8.688 1 92.31 110 ARG B C 1
ATOM 1997 O O . ARG B 1 110 ? 16.359 4.16 8.602 1 92.31 110 ARG B O 1
ATOM 2004 N N . THR B 1 111 ? 15.133 2.469 7.754 1 94.12 111 THR B N 1
ATOM 2005 C CA . THR B 1 111 ? 15.672 2.643 6.41 1 94.12 111 THR B CA 1
ATOM 2006 C C . THR B 1 111 ? 14.555 2.555 5.371 1 94.12 111 THR B C 1
ATOM 2008 O O . THR B 1 111 ? 13.523 1.926 5.609 1 94.12 111 THR B O 1
ATOM 2011 N N . ILE B 1 112 ? 14.797 3.244 4.301 1 94.75 112 ILE B N 1
ATOM 2012 C CA . ILE B 1 112 ? 14 3.125 3.09 1 94.75 112 ILE B CA 1
ATOM 2013 C C . ILE B 1 112 ? 14.891 2.727 1.917 1 94.75 112 ILE B C 1
ATOM 2015 O O . ILE B 1 112 ? 15.898 3.379 1.65 1 94.75 112 ILE B O 1
ATOM 2019 N N . HIS B 1 113 ? 14.469 1.689 1.217 1 93.06 113 HIS B N 1
ATOM 2020 C CA . HIS B 1 113 ? 15.273 1.14 0.129 1 93.06 113 HIS B CA 1
ATOM 2021 C C . HIS B 1 113 ? 14.641 1.438 -1.227 1 93.06 113 HIS B C 1
ATOM 2023 O O . HIS B 1 113 ? 13.43 1.241 -1.41 1 93.06 113 HIS B O 1
ATOM 2029 N N . LEU B 1 114 ? 15.438 1.978 -2.084 1 91.69 114 LEU B N 1
ATOM 2030 C CA . LEU B 1 114 ? 15.055 2.18 -3.479 1 91.69 114 LEU B CA 1
ATOM 2031 C C . LEU B 1 114 ? 15.664 1.105 -4.371 1 91.69 114 LEU B C 1
ATOM 2033 O O . LEU B 1 114 ? 16.891 1.04 -4.52 1 91.69 114 LEU B O 1
ATOM 2037 N N . ILE B 1 115 ? 14.75 0.329 -4.91 1 88.06 115 ILE B N 1
ATOM 2038 C CA . ILE B 1 115 ? 15.188 -0.84 -5.668 1 88.06 115 ILE B CA 1
ATOM 2039 C C . ILE B 1 115 ? 14.789 -0.684 -7.133 1 88.06 115 ILE B C 1
ATOM 2041 O O . ILE B 1 115 ? 13.641 -0.345 -7.441 1 88.06 115 ILE B O 1
ATOM 2045 N N . ASP B 1 116 ? 15.719 -0.857 -8.016 1 82.31 116 ASP B N 1
ATOM 2046 C CA . ASP B 1 116 ? 15.375 -0.974 -9.43 1 82.31 116 ASP B CA 1
ATOM 2047 C C . ASP B 1 116 ? 14.969 -2.404 -9.781 1 82.31 116 ASP B C 1
ATOM 2049 O O . ASP B 1 116 ? 15.812 -3.299 -9.836 1 82.31 116 ASP B O 1
ATOM 2053 N N . PRO B 1 117 ? 13.734 -2.574 -9.977 1 73.75 117 PRO B N 1
ATOM 2054 C CA . PRO B 1 117 ? 13.305 -3.959 -10.188 1 73.75 117 PRO B CA 1
ATOM 2055 C C . PRO B 1 117 ? 13.797 -4.531 -11.516 1 73.75 117 PRO B C 1
ATOM 2057 O O . PRO B 1 117 ? 13.812 -5.754 -11.695 1 73.75 117 PRO B O 1
ATOM 2060 N N . TYR B 1 118 ? 14.148 -3.697 -12.43 1 64.75 118 TYR B N 1
ATOM 2061 C CA . TYR B 1 118 ? 14.523 -4.156 -13.766 1 64.75 118 TYR B CA 1
ATOM 2062 C C . TYR B 1 118 ? 16.031 -4.285 -13.891 1 64.75 118 TYR B C 1
ATOM 2064 O O . TYR B 1 118 ? 16.531 -4.988 -14.773 1 64.75 118 TYR B O 1
ATOM 2072 N N . VAL B 1 119 ? 16.812 -3.441 -13.266 1 57.66 119 VAL B N 1
ATOM 2073 C CA . VAL B 1 119 ? 18.25 -3.58 -13.375 1 57.66 119 VAL B CA 1
ATOM 2074 C C . VAL B 1 119 ? 18.703 -4.863 -12.68 1 57.66 119 VAL B C 1
ATOM 2076 O O . VAL B 1 119 ? 19.578 -5.574 -13.188 1 57.66 119 VAL B O 1
ATOM 2079 N N . ASP B 1 120 ? 18.281 -4.984 -11.438 1 48.34 120 ASP B N 1
ATOM 2080 C CA . ASP B 1 120 ? 18.828 -6.148 -10.758 1 48.34 120 ASP B CA 1
ATOM 2081 C C . ASP B 1 120 ? 18.328 -7.445 -11.383 1 48.34 120 ASP B C 1
ATOM 2083 O O . ASP B 1 120 ? 18.703 -8.539 -10.945 1 48.34 120 ASP B O 1
ATOM 2087 N N . ARG B 1 121 ? 17.234 -7.262 -12.211 1 44.88 121 ARG B N 1
ATOM 2088 C CA . ARG B 1 121 ? 16.922 -8.336 -13.141 1 44.88 121 ARG B CA 1
ATOM 2089 C C . ARG B 1 121 ? 18.156 -8.797 -13.906 1 44.88 121 ARG B C 1
ATOM 2091 O O . ARG B 1 121 ? 18.266 -9.969 -14.266 1 44.88 121 ARG B O 1
ATOM 2098 N N . ILE B 1 122 ? 18.906 -7.781 -14.273 1 38.78 122 ILE B N 1
ATOM 2099 C CA . ILE B 1 122 ? 20.016 -8.148 -15.156 1 38.78 122 ILE B CA 1
ATOM 2100 C C . ILE B 1 122 ? 20.922 -9.156 -14.461 1 38.78 122 ILE B C 1
ATOM 2102 O O . ILE B 1 122 ? 21.562 -9.977 -15.117 1 38.78 122 ILE B O 1
ATOM 2106 N N . SER B 1 123 ? 21.094 -8.945 -13.203 1 36.25 123 SER B N 1
ATOM 2107 C CA . SER B 1 123 ? 22.078 -9.977 -12.898 1 36.25 123 SER B CA 1
ATOM 2108 C C . SER B 1 123 ? 21.5 -11.375 -13.109 1 36.25 123 SER B C 1
ATOM 2110 O O . SER B 1 123 ? 22.219 -12.367 -13.016 1 36.25 123 SER B O 1
ATOM 2112 N N . SER B 1 124 ? 20.297 -11.695 -12.688 1 34.22 124 SER B N 1
ATOM 2113 C CA . SER B 1 124 ? 19.938 -13.047 -13.109 1 34.22 124 SER B CA 1
ATOM 2114 C C . SER B 1 124 ? 19.609 -13.086 -14.602 1 34.22 124 SER B C 1
ATOM 2116 O O . SER B 1 124 ? 19.234 -12.07 -15.188 1 34.22 124 SER B O 1
ATOM 2118 N N . SER B 1 125 ? 20.141 -14.086 -15.523 1 31.67 125 SER B N 1
ATOM 2119 C CA . SER B 1 125 ? 20.125 -14.375 -16.953 1 31.67 125 SER B CA 1
ATOM 2120 C C . SER B 1 125 ? 18.781 -13.984 -17.578 1 31.67 125 SER B C 1
ATOM 2122 O O . SER B 1 125 ? 18.672 -13.828 -18.797 1 31.67 125 SER B O 1
ATOM 2124 N N . TYR B 1 126 ? 17.641 -14.531 -17.094 1 29.17 126 TYR B N 1
ATOM 2125 C CA . TYR B 1 126 ? 16.609 -14.898 -18.047 1 29.17 126 TYR B CA 1
ATOM 2126 C C . TYR B 1 126 ? 15.875 -13.672 -18.562 1 29.17 126 TYR B C 1
ATOM 2128 O O . TYR B 1 126 ? 15.492 -13.609 -19.734 1 29.17 126 TYR B O 1
ATOM 2136 N N . PHE B 1 127 ? 15.094 -12.875 -17.75 1 30.14 127 PHE B N 1
ATOM 2137 C CA . PHE B 1 127 ? 14.023 -12.172 -18.453 1 30.14 127 PHE B CA 1
ATOM 2138 C C . PHE B 1 127 ? 14.539 -10.859 -19.031 1 30.14 127 PHE B C 1
ATOM 2140 O O . PHE B 1 127 ? 14.945 -9.961 -18.297 1 30.14 127 PHE B O 1
ATOM 2147 N N . LYS B 1 128 ? 15.148 -10.812 -20.266 1 28.59 128 LYS B N 1
ATOM 2148 C CA . LYS B 1 128 ? 15.195 -9.75 -21.266 1 28.59 128 LYS B CA 1
ATOM 2149 C C . LYS B 1 128 ? 13.945 -8.875 -21.203 1 28.59 128 LYS B C 1
ATOM 2151 O O . LYS B 1 128 ? 12.945 -9.164 -21.875 1 28.59 128 LYS B O 1
ATOM 2156 N N . PHE B 1 129 ? 13.453 -8.555 -20.141 1 28.17 129 PHE B N 1
ATOM 2157 C CA . PHE B 1 129 ? 12.367 -7.621 -20.375 1 28.17 129 PHE B CA 1
ATOM 2158 C C . PHE B 1 129 ? 12.859 -6.398 -21.141 1 28.17 129 PHE B C 1
ATOM 2160 O O . PHE B 1 129 ? 13.852 -5.785 -20.766 1 28.17 129 PHE B O 1
ATOM 2167 N N . ASP B 1 130 ? 12.695 -6.34 -22.359 1 29.27 130 ASP B N 1
ATOM 2168 C CA . ASP B 1 130 ? 12.805 -5.16 -23.219 1 29.27 130 ASP B CA 1
ATOM 2169 C C . ASP B 1 130 ? 12.344 -3.906 -22.484 1 29.27 130 ASP B C 1
ATOM 2171 O O . ASP B 1 130 ? 11.266 -3.893 -21.875 1 29.27 130 ASP B O 1
ATOM 2175 N N . ARG B 1 131 ? 13.172 -3.162 -21.812 1 30.84 131 ARG B N 1
ATOM 2176 C CA . ARG B 1 131 ? 12.945 -1.729 -21.656 1 30.84 131 ARG B CA 1
ATOM 2177 C C . ARG B 1 131 ? 11.992 -1.204 -22.719 1 30.84 131 ARG B C 1
ATOM 2179 O O . ARG B 1 131 ? 11.922 0.002 -22.969 1 30.84 131 ARG B O 1
ATOM 2186 N N . VAL B 1 132 ? 11.438 -2.029 -23.656 1 27.3 132 VAL B N 1
ATOM 2187 C CA . VAL B 1 132 ? 10.68 -1.571 -24.812 1 27.3 132 VAL B CA 1
ATOM 2188 C C . VAL B 1 132 ? 9.656 -0.528 -24.375 1 27.3 132 VAL B C 1
ATOM 2190 O O . VAL B 1 132 ? 9.453 0.479 -25.062 1 27.3 132 VAL B O 1
ATOM 2193 N N . LEU B 1 133 ? 8.727 -0.808 -23.391 1 28.75 133 LEU B N 1
ATOM 2194 C CA . LEU B 1 133 ? 7.598 0.11 -23.531 1 28.75 133 LEU B CA 1
ATOM 2195 C C . LEU B 1 133 ? 7.945 1.485 -22.969 1 28.75 133 LEU B C 1
ATOM 2197 O O . LEU B 1 133 ? 7.059 2.322 -22.781 1 28.75 133 LEU B O 1
ATOM 2201 N N . ARG B 1 134 ? 8.977 1.7 -22.281 1 29.12 134 ARG B N 1
ATOM 2202 C CA . ARG B 1 134 ? 9.062 3.135 -22.016 1 29.12 134 ARG B CA 1
ATOM 2203 C C . ARG B 1 134 ? 9.32 3.908 -23.312 1 29.12 134 ARG B C 1
ATOM 2205 O O . ARG B 1 134 ? 10.055 3.438 -24.188 1 29.12 134 ARG B O 1
ATOM 2212 N N . GLY B 1 135 ? 8.438 4.715 -23.844 1 27.69 135 GLY B N 1
ATOM 2213 C CA . GLY B 1 135 ? 8.664 5.637 -24.953 1 27.69 135 GLY B CA 1
ATOM 2214 C C . GLY B 1 135 ? 10.047 6.262 -24.922 1 27.69 135 GLY B C 1
ATOM 2215 O O . GLY B 1 135 ? 10.289 7.262 -25.609 1 27.69 135 GLY B O 1
ATOM 2216 N N . HIS B 1 136 ? 10.984 6.266 -24.297 1 26.02 136 HIS B N 1
ATOM 2217 C CA . HIS B 1 136 ? 12 6.941 -25.094 1 26.02 136 HIS B CA 1
ATOM 2218 C C . HIS B 1 136 ? 12.32 6.156 -26.359 1 26.02 136 HIS B C 1
ATOM 2220 O O . HIS B 1 136 ? 12.211 4.926 -26.391 1 26.02 136 HIS B O 1
ATOM 2226 N N . PRO B 1 137 ? 12.438 6.746 -27.797 1 25.97 137 PRO B N 1
ATOM 2227 C CA . PRO B 1 137 ? 12.859 6.277 -29.109 1 25.97 137 PRO B CA 1
ATOM 2228 C C . PRO B 1 137 ? 14.031 5.293 -29.047 1 25.97 137 PRO B C 1
ATOM 2230 O O . PRO B 1 137 ? 14.094 4.344 -29.828 1 25.97 137 PRO B O 1
ATOM 2233 N N . SER B 1 138 ? 15.117 5.512 -28.609 1 25.83 138 SER B N 1
ATOM 2234 C CA . SER B 1 138 ? 16.25 4.777 -29.172 1 25.83 138 SER B CA 1
ATOM 2235 C C . SER B 1 138 ? 16.125 3.281 -28.906 1 25.83 138 SER B C 1
ATOM 2237 O O . SER B 1 138 ? 16.641 2.467 -29.672 1 25.83 138 SER B O 1
ATOM 2239 N N . ASP B 1 139 ? 16.125 2.721 -27.875 1 25.14 139 ASP B N 1
ATOM 2240 C CA . ASP B 1 139 ? 16.516 1.319 -27.781 1 25.14 139 ASP B CA 1
ATOM 2241 C C . ASP B 1 139 ? 15.391 0.394 -28.234 1 25.14 139 ASP B C 1
ATOM 2243 O O . ASP B 1 139 ? 14.383 0.263 -27.531 1 25.14 139 ASP B O 1
ATOM 2247 N N . TYR B 1 140 ? 14.953 0.32 -29.672 1 23.03 140 TYR B N 1
ATOM 2248 C CA . TYR B 1 140 ? 14.32 -0.583 -30.625 1 23.03 140 TYR B CA 1
ATOM 2249 C C . TYR B 1 140 ? 14.828 -2.01 -30.453 1 23.03 140 TYR B C 1
ATOM 2251 O O . TYR B 1 140 ? 15.992 -2.297 -30.719 1 23.03 140 TYR B O 1
ATOM 2259 N N . LEU B 1 141 ? 14.938 -2.645 -29.484 1 23.31 141 LEU B N 1
ATOM 2260 C CA . LEU B 1 141 ? 15.281 -4.043 -29.719 1 23.31 141 LEU B CA 1
ATOM 2261 C C . LEU B 1 141 ? 14.273 -4.695 -30.656 1 23.31 141 LEU B C 1
ATOM 2263 O O . LEU B 1 141 ? 13.062 -4.621 -30.438 1 23.31 141 LEU B O 1
ATOM 2267 N N . LEU B 1 142 ? 14.656 -4.969 -31.984 1 20.92 142 LEU B N 1
ATOM 2268 C CA . LEU B 1 142 ? 14.344 -5.863 -33.094 1 20.92 142 LEU B CA 1
ATOM 2269 C C . LEU B 1 142 ? 14.102 -7.281 -32.594 1 20.92 142 LEU B C 1
ATOM 2271 O O . LEU B 1 142 ? 14.984 -7.887 -31.969 1 20.92 142 LEU B O 1
ATOM 2275 N N . CYS B 1 143 ? 13.078 -7.59 -32.031 1 21.02 143 CYS B N 1
ATOM 2276 C CA . CYS B 1 143 ? 12.68 -8.984 -32.156 1 21.02 143 CYS B CA 1
ATOM 2277 C C . CYS B 1 143 ? 12.695 -9.43 -33.625 1 21.02 143 CYS B C 1
ATOM 2279 O O . CYS B 1 143 ? 11.836 -9.023 -34.406 1 21.02 143 CYS B O 1
ATOM 2281 N N . TYR B 1 144 ? 13.867 -9.367 -34.375 1 18.09 144 TYR B N 1
ATOM 2282 C CA . TYR B 1 144 ? 14.047 -10.055 -35.656 1 18.09 144 TYR B CA 1
ATOM 2283 C C . TYR B 1 144 ? 13.875 -11.555 -35.5 1 18.09 144 TYR B C 1
ATOM 2285 O O . TYR B 1 144 ? 14.391 -12.148 -34.562 1 18.09 144 TYR B O 1
ATOM 2293 N N . MET B 1 145 ? 12.75 -11.984 -36.219 1 16.98 145 MET B N 1
ATOM 2294 C CA . MET B 1 145 ? 12.984 -13.055 -37.188 1 16.98 145 MET B CA 1
ATOM 2295 C C . MET B 1 145 ? 13.922 -12.586 -38.281 1 16.98 145 MET B C 1
ATOM 2297 O O . MET B 1 145 ? 13.875 -11.422 -38.688 1 16.98 145 MET B O 1
#

Foldseek 3Di:
DDEDEPAAFQEWEDQDPFWIWTHHQPAAWIFIAGRNHHTPDIGRHGHRFNYWYADPQRWIWTAHQVQRWIWIADPVRDTQGIDRDPPARGWDYWDADPVQWIWTDRPVVGDIDTHRRVVVSVVPPDDPPPPPPPPPPDDPPPPDD/DDEDEPAAFQEWEDQDPFWIWTHHQPAAWIFIAGRNHHTPDIGRHGHRFNYWYADPQSWIWTAHQPQRWIWIAHPVRDIQGIDRDPPARGWDYWDADPVQWIWTDRPVVGDIDTHRRVVVSVVPPDDPPPPPPPPPPDPPPPPDD

pLDDT: mean 75.06, std 23.11, range [16.98, 95.31]

Nearest PDB structures (foldseek):
  7qrv-assembly2_B  TM=8.545E-01  e=1.023E-05  Homo sapiens
  3ww8-assembly1_B  TM=8.294E-01  e=2.541E-04  unclassified
  1rwi-assembly1_B  TM=7.739E-01  e=3.659E-03  Mycobacterium tuberculosis
  3ww7-assembly1_C  TM=8.577E-01  e=1.507E-02  unclassified
  7zq2-assembly1_A  TM=6.753E-01  e=1.803E-03  synthetic construct

Secondary structure (DSSP, 8-state):
-EEE-SS-EEEEEE-SSSEEEEEESSSEEEEEEETTS-EEEEEEEEE----EEE-TTS-EEEEETTTTEEEEE-TTS-EEEEEE-TT-SSEEEEEE-TTS-EEEEETTTTEEEEE-TTTHHHHSSS----GGGS--SS-------/-EEE-SS-EEEEEE-SSSEEEEEESSSEEEEEEETTS-EEEEEEEEE----EEE-TTS-EEEEETTTTEEEEE-TTS-EEEEEE-TT-SSEEEEEE-TTS-EEEEETTTTEEEEE-TTTHHHHSSS----GGGS--SS-------